Protein AF-A0A959Z1T1-F1 (afdb_monomer)

Structure (mmCIF, N/CA/C/O backbone):
data_AF-A0A959Z1T1-F1
#
_entry.id   AF-A0A959Z1T1-F1
#
loop_
_atom_site.group_PDB
_atom_site.id
_atom_site.type_symbol
_atom_site.label_atom_id
_atom_site.label_alt_id
_atom_site.label_comp_id
_atom_site.label_asym_id
_atom_site.label_entity_id
_atom_site.label_seq_id
_atom_site.pdbx_PDB_ins_code
_atom_site.Cartn_x
_atom_site.Cartn_y
_atom_site.Cartn_z
_atom_site.occupancy
_atom_site.B_iso_or_equiv
_atom_site.auth_seq_id
_atom_site.auth_comp_id
_atom_site.auth_asym_id
_atom_site.auth_atom_id
_atom_site.pdbx_PDB_model_num
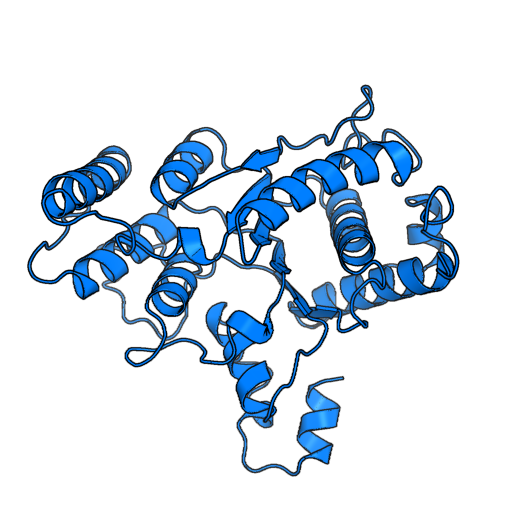ATOM 1 N N . MET A 1 1 ? 2.968 -19.059 -7.732 1.00 87.50 1 MET A N 1
ATOM 2 C CA . MET A 1 1 ? 4.262 -18.840 -7.046 1.00 87.50 1 MET A CA 1
ATOM 3 C C . MET A 1 1 ? 5.304 -18.601 -8.116 1.00 87.50 1 MET A C 1
ATOM 5 O O . MET A 1 1 ? 5.157 -19.191 -9.178 1.00 87.50 1 MET A O 1
ATOM 9 N N . ILE A 1 2 ? 6.282 -17.735 -7.871 1.00 90.81 2 ILE A N 1
ATOM 10 C CA . ILE A 1 2 ? 7.370 -17.468 -8.824 1.00 90.81 2 ILE A CA 1
ATOM 11 C C . ILE A 1 2 ? 8.697 -17.914 -8.217 1.00 90.81 2 ILE A C 1
ATOM 13 O O . ILE A 1 2 ? 8.864 -17.848 -6.994 1.00 90.81 2 ILE A O 1
ATOM 17 N N . ASP A 1 3 ? 9.612 -18.373 -9.062 1.00 93.94 3 ASP A N 1
ATOM 18 C CA . ASP A 1 3 ? 10.990 -18.664 -8.680 1.00 93.94 3 ASP A CA 1
ATOM 19 C C . ASP A 1 3 ? 11.912 -17.459 -8.947 1.00 93.94 3 ASP A C 1
ATOM 21 O O . ASP A 1 3 ? 11.521 -16.443 -9.534 1.00 93.94 3 ASP A O 1
ATOM 25 N N . ILE A 1 4 ? 13.145 -17.562 -8.451 1.00 94.25 4 ILE A N 1
ATOM 26 C CA . ILE A 1 4 ? 14.149 -16.499 -8.554 1.00 94.25 4 ILE A CA 1
ATOM 27 C C . ILE A 1 4 ? 14.620 -16.320 -10.002 1.00 94.25 4 ILE A C 1
ATOM 29 O O . ILE A 1 4 ? 14.923 -15.201 -10.409 1.00 94.25 4 ILE A O 1
ATOM 33 N N . GLU A 1 5 ? 14.658 -17.385 -10.802 1.00 94.12 5 GLU A N 1
ATOM 34 C CA . GLU A 1 5 ? 15.131 -17.319 -12.186 1.00 94.12 5 GLU A CA 1
ATOM 35 C C . GLU A 1 5 ? 14.156 -16.543 -13.078 1.00 94.12 5 GLU A C 1
ATOM 37 O O . GLU A 1 5 ? 14.568 -15.637 -13.805 1.00 94.12 5 GLU A O 1
ATOM 42 N N . ALA A 1 6 ? 12.855 -16.798 -12.941 1.00 93.31 6 ALA A N 1
ATOM 43 C CA . ALA A 1 6 ? 11.804 -16.023 -13.582 1.00 93.31 6 ALA A CA 1
ATOM 44 C C . ALA A 1 6 ? 11.893 -14.543 -13.191 1.00 93.31 6 ALA A C 1
ATOM 46 O O . ALA A 1 6 ? 11.834 -13.671 -14.058 1.00 93.31 6 ALA A O 1
ATOM 47 N N . ALA A 1 7 ? 12.098 -14.239 -11.905 1.00 94.69 7 ALA A N 1
ATOM 48 C CA . ALA A 1 7 ? 12.262 -12.860 -11.455 1.00 94.69 7 ALA A CA 1
ATOM 49 C C . ALA A 1 7 ? 13.524 -12.201 -12.038 1.00 94.69 7 ALA A C 1
ATOM 51 O O . ALA A 1 7 ? 13.463 -11.053 -12.483 1.00 94.69 7 ALA A O 1
ATOM 52 N N . ARG A 1 8 ?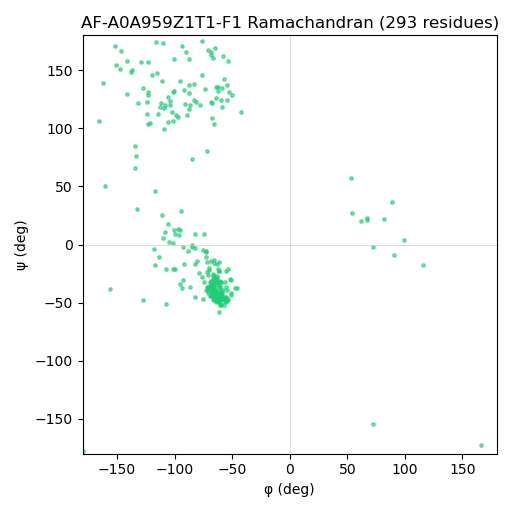 14.642 -12.935 -12.113 1.00 94.44 8 ARG A N 1
ATOM 53 C CA . ARG A 1 8 ? 15.906 -12.472 -12.705 1.00 94.44 8 ARG A CA 1
ATOM 54 C C . ARG A 1 8 ? 15.778 -12.193 -14.199 1.00 94.44 8 ARG A C 1
ATOM 56 O O . ARG A 1 8 ? 16.422 -11.277 -14.696 1.00 94.44 8 ARG A O 1
ATOM 63 N N . ASN A 1 9 ? 14.930 -12.938 -14.905 1.00 94.38 9 ASN A N 1
ATOM 64 C CA . ASN A 1 9 ? 14.651 -12.704 -16.322 1.00 94.38 9 ASN A CA 1
ATOM 65 C C . ASN A 1 9 ? 13.838 -11.424 -16.564 1.00 94.38 9 ASN A C 1
ATOM 67 O O . ASN A 1 9 ? 13.955 -10.829 -17.632 1.00 94.38 9 ASN A O 1
ATOM 71 N N . LEU A 1 10 ? 13.049 -10.973 -15.583 1.00 94.38 10 LEU A N 1
ATOM 72 C CA . LEU A 1 10 ? 12.213 -9.770 -15.686 1.00 94.38 10 LEU A CA 1
ATOM 73 C C . LEU A 1 10 ? 12.906 -8.513 -15.154 1.00 94.38 10 LEU A C 1
ATOM 75 O O . LEU A 1 10 ? 12.744 -7.424 -15.714 1.00 94.38 10 LEU A O 1
ATOM 79 N N . LEU A 1 11 ? 13.674 -8.658 -14.074 1.00 94.69 11 LEU A N 1
ATOM 80 C CA . LEU A 1 11 ? 14.233 -7.546 -13.319 1.00 94.69 11 LEU A CA 1
ATOM 81 C C . LEU A 1 11 ? 15.761 -7.565 -13.296 1.00 94.69 11 LEU A C 1
ATOM 83 O O . LEU A 1 11 ? 16.407 -8.611 -13.246 1.00 94.69 11 LEU A O 1
ATOM 87 N N . ASP A 1 12 ? 16.338 -6.371 -13.297 1.00 91.25 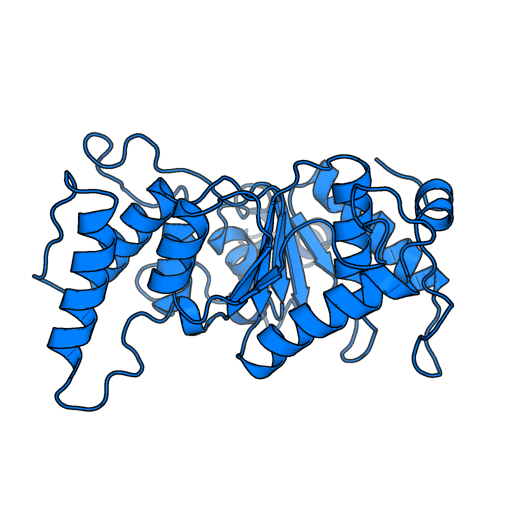12 ASP A N 1
ATOM 88 C CA . ASP A 1 12 ? 17.747 -6.128 -13.033 1.00 91.25 12 ASP A CA 1
ATOM 89 C C . ASP A 1 12 ? 17.882 -5.153 -11.860 1.00 91.25 12 ASP A C 1
ATOM 91 O O . ASP A 1 12 ? 17.654 -3.949 -11.987 1.00 91.25 12 ASP A O 1
ATOM 95 N N . LEU A 1 13 ? 18.230 -5.682 -10.687 1.00 86.00 13 LEU A N 1
ATOM 96 C CA . LEU A 1 13 ? 18.490 -4.880 -9.491 1.00 86.00 13 LEU A CA 1
ATOM 97 C C . LEU A 1 13 ? 19.976 -4.515 -9.335 1.00 86.00 13 LEU A C 1
ATOM 99 O O . LEU A 1 13 ? 20.314 -3.773 -8.420 1.00 86.00 13 LEU A O 1
ATOM 103 N N . GLN A 1 14 ? 20.864 -4.975 -10.225 1.00 73.25 14 GLN A N 1
ATOM 104 C CA . GLN A 1 14 ? 22.312 -4.738 -10.127 1.00 73.25 14 GLN A CA 1
ATOM 105 C C . GLN A 1 14 ? 22.698 -3.310 -10.536 1.00 73.25 14 GLN A C 1
ATOM 107 O O . GLN A 1 14 ? 23.678 -2.761 -10.035 1.00 73.25 14 GLN A O 1
ATOM 112 N N . GLY A 1 15 ? 21.916 -2.684 -11.421 1.00 59.28 15 GLY A N 1
ATOM 113 C CA . GLY A 1 15 ? 22.345 -1.508 -12.178 1.00 59.28 15 GLY A CA 1
ATOM 114 C C . GLY A 1 15 ? 22.742 -0.261 -11.377 1.00 59.28 15 GLY A C 1
ATOM 115 O O . GLY A 1 15 ? 23.600 0.477 -11.857 1.00 59.28 15 GLY A O 1
ATOM 116 N N . ARG A 1 16 ? 22.150 0.022 -10.202 1.00 55.09 16 ARG A N 1
ATOM 117 C CA . ARG A 1 16 ? 22.420 1.255 -9.414 1.00 55.09 16 ARG A CA 1
ATOM 118 C C . ARG A 1 16 ? 22.029 1.164 -7.935 1.00 55.09 16 ARG A C 1
ATOM 120 O O . ARG A 1 16 ? 21.344 2.053 -7.420 1.00 55.09 16 ARG A O 1
ATOM 127 N N . LEU A 1 17 ? 22.451 0.121 -7.230 1.00 54.78 17 LEU A N 1
ATOM 128 C CA . LEU A 1 17 ? 22.338 0.161 -5.773 1.00 54.78 17 LEU A CA 1
ATOM 129 C C . LEU A 1 17 ? 23.435 1.067 -5.183 1.00 54.78 17 LEU A C 1
ATOM 131 O O . LEU A 1 17 ? 24.525 1.150 -5.754 1.00 54.78 17 LEU A O 1
ATOM 135 N N . PRO A 1 18 ? 23.172 1.789 -4.077 1.00 48.94 18 PRO A N 1
ATOM 136 C CA . PRO A 1 18 ? 24.234 2.462 -3.333 1.00 48.94 18 PRO A CA 1
ATOM 137 C C . PRO A 1 18 ? 25.352 1.461 -2.965 1.00 48.94 18 PRO A C 1
ATOM 139 O O . PRO A 1 18 ? 25.130 0.251 -2.942 1.00 48.94 18 PRO A O 1
ATOM 142 N N . ALA A 1 19 ? 26.570 1.926 -2.688 1.00 43.06 19 ALA A N 1
ATOM 143 C CA . ALA A 1 19 ? 27.653 1.023 -2.285 1.00 43.06 19 ALA A CA 1
ATOM 144 C C . ALA A 1 19 ? 27.270 0.233 -1.010 1.00 43.06 19 ALA A C 1
ATOM 146 O O . ALA A 1 19 ? 26.748 0.824 -0.066 1.00 43.06 19 ALA A O 1
ATOM 147 N N . GLY A 1 20 ? 27.528 -1.083 -0.989 1.00 53.94 20 GLY A N 1
ATOM 148 C CA . GLY A 1 20 ? 27.223 -1.976 0.146 1.00 53.94 20 GLY A CA 1
ATOM 149 C C . GLY A 1 20 ? 25.935 -2.802 0.020 1.00 53.94 20 GLY A C 1
ATOM 150 O O . GLY A 1 20 ? 25.583 -3.522 0.947 1.00 53.94 20 GLY A O 1
ATOM 151 N N . PHE A 1 21 ? 25.245 -2.723 -1.118 1.00 63.41 21 PHE A N 1
ATOM 152 C CA . PHE A 1 21 ? 23.977 -3.407 -1.358 1.00 63.41 21 PHE A CA 1
ATOM 153 C C . PHE A 1 21 ? 24.111 -4.615 -2.283 1.00 63.41 21 PHE A C 1
ATOM 155 O O . PHE A 1 21 ? 24.600 -4.488 -3.405 1.00 63.41 21 PHE A O 1
ATOM 162 N N . ASN A 1 22 ? 23.615 -5.771 -1.838 1.00 76.56 22 ASN A N 1
ATOM 163 C CA . ASN A 1 22 ? 23.543 -6.972 -2.661 1.00 76.56 22 ASN A CA 1
ATOM 164 C C . ASN A 1 22 ? 22.213 -7.018 -3.432 1.00 76.56 22 ASN A C 1
ATOM 166 O O . ASN A 1 22 ? 21.136 -7.183 -2.857 1.00 76.56 22 ASN A O 1
ATOM 170 N N . ALA A 1 23 ? 22.295 -6.869 -4.753 1.00 82.12 23 ALA A N 1
ATOM 171 C CA . ALA A 1 23 ? 21.145 -6.935 -5.652 1.00 82.12 23 ALA A CA 1
ATOM 172 C C . ALA A 1 23 ? 20.427 -8.289 -5.621 1.00 82.12 23 ALA A C 1
ATOM 174 O O . ALA A 1 23 ? 19.209 -8.343 -5.802 1.00 82.12 23 ALA A O 1
ATOM 175 N N . GLU A 1 24 ? 21.169 -9.369 -5.378 1.00 85.88 24 GLU A N 1
ATOM 176 C CA . GLU A 1 24 ? 20.614 -10.719 -5.332 1.00 85.88 24 GLU A CA 1
ATOM 177 C C . GLU A 1 24 ? 19.766 -10.930 -4.072 1.00 85.88 24 GLU A C 1
ATOM 179 O O . GLU A 1 24 ? 18.695 -11.536 -4.141 1.00 85.88 24 GLU A O 1
ATOM 184 N N . ASP A 1 25 ? 20.179 -10.352 -2.941 1.00 87.44 25 ASP A N 1
ATOM 185 C CA . ASP A 1 25 ? 19.415 -10.416 -1.690 1.00 87.44 25 ASP A CA 1
ATOM 186 C C . ASP A 1 25 ? 18.095 -9.647 -1.822 1.00 87.44 25 ASP A C 1
ATOM 188 O O . ASP A 1 25 ? 17.043 -10.138 -1.415 1.00 87.44 25 ASP A O 1
ATOM 192 N N . GLN A 1 26 ? 18.110 -8.481 -2.478 1.00 88.75 26 GLN A N 1
ATOM 193 C CA . GLN A 1 26 ? 16.885 -7.724 -2.751 1.00 88.75 26 GLN A CA 1
ATOM 194 C C . GLN A 1 26 ? 15.938 -8.456 -3.706 1.00 88.75 26 GLN A C 1
ATOM 196 O O . GLN A 1 26 ? 14.722 -8.427 -3.505 1.00 88.75 26 GLN A O 1
ATOM 201 N N . LEU A 1 27 ? 16.472 -9.127 -4.733 1.00 92.00 27 LEU A N 1
ATOM 202 C CA . LEU A 1 27 ? 15.664 -9.928 -5.653 1.00 92.00 27 LEU A CA 1
ATOM 203 C C . LEU A 1 27 ? 15.040 -11.121 -4.921 1.00 92.00 27 LEU A C 1
ATOM 205 O O . LEU A 1 27 ? 13.846 -11.382 -5.067 1.00 92.00 27 LEU A O 1
ATOM 209 N N . THR A 1 28 ? 15.828 -11.795 -4.085 1.00 93.19 28 THR A N 1
ATOM 210 C CA . THR A 1 28 ? 15.373 -12.906 -3.243 1.00 93.19 28 THR A CA 1
ATOM 211 C C . THR A 1 28 ? 14.285 -12.447 -2.273 1.00 93.19 28 THR A C 1
ATOM 213 O O . THR A 1 28 ? 13.229 -13.077 -2.194 1.00 93.19 28 THR A O 1
ATOM 216 N N . GLY A 1 29 ? 14.483 -11.306 -1.606 1.00 93.69 29 GLY A N 1
ATOM 217 C CA . GLY A 1 29 ? 13.489 -10.687 -0.729 1.00 93.69 29 GLY A CA 1
ATOM 218 C C . GLY A 1 29 ? 12.198 -10.322 -1.464 1.00 93.69 29 GLY A C 1
ATOM 219 O O . GLY A 1 29 ? 11.105 -10.593 -0.967 1.00 93.69 29 GLY A O 1
ATOM 220 N N . ALA A 1 30 ? 12.293 -9.793 -2.687 1.00 95.38 30 ALA A N 1
ATOM 221 C CA . ALA A 1 30 ? 11.124 -9.483 -3.509 1.00 95.38 30 ALA A CA 1
ATOM 222 C C . ALA A 1 30 ? 10.349 -10.747 -3.917 1.00 95.38 30 ALA A C 1
ATOM 224 O O . ALA A 1 30 ? 9.120 -10.772 -3.847 1.00 95.38 30 ALA A O 1
ATOM 225 N N . VAL A 1 31 ? 11.045 -11.821 -4.297 1.00 96.50 31 VAL A N 1
ATOM 226 C CA . VAL A 1 31 ? 10.420 -13.112 -4.627 1.00 96.50 31 VAL A CA 1
ATOM 227 C C . VAL A 1 31 ? 9.750 -13.726 -3.400 1.00 96.50 31 VAL A C 1
ATOM 229 O O . VAL A 1 31 ? 8.610 -14.187 -3.494 1.00 96.50 31 VAL A O 1
ATOM 232 N N . ALA A 1 32 ? 10.411 -13.690 -2.240 1.00 96.12 32 ALA A N 1
ATOM 233 C CA . ALA A 1 32 ? 9.847 -14.159 -0.979 1.00 96.12 32 ALA A CA 1
ATOM 234 C C . ALA A 1 32 ? 8.576 -13.376 -0.609 1.00 96.12 32 ALA A C 1
ATOM 236 O O . ALA A 1 32 ? 7.530 -13.987 -0.387 1.00 96.12 32 ALA A O 1
ATOM 237 N N . ALA A 1 33 ? 8.622 -12.040 -0.652 1.00 97.06 33 ALA A N 1
ATOM 238 C CA . ALA A 1 33 ? 7.474 -11.183 -0.363 1.00 97.06 33 ALA A CA 1
ATOM 239 C C . ALA A 1 33 ? 6.319 -11.392 -1.358 1.00 97.06 33 ALA A C 1
ATOM 241 O O . ALA A 1 33 ? 5.168 -11.526 -0.943 1.00 97.06 33 ALA A O 1
ATOM 242 N N . HIS A 1 34 ? 6.604 -11.502 -2.662 1.00 97.62 34 HIS A N 1
ATOM 243 C CA . HIS A 1 34 ? 5.603 -11.862 -3.673 1.00 97.62 34 HIS A CA 1
ATOM 244 C C . HIS A 1 34 ? 4.906 -13.181 -3.311 1.00 97.62 34 HIS A C 1
ATOM 246 O O . HIS A 1 34 ? 3.682 -13.302 -3.352 1.00 97.62 34 HIS A O 1
ATOM 252 N N . ASN A 1 35 ? 5.691 -14.189 -2.953 1.00 96.69 35 ASN A N 1
ATOM 253 C CA . ASN A 1 35 ? 5.208 -15.523 -2.636 1.00 96.69 35 ASN A CA 1
ATOM 254 C C . ASN A 1 35 ? 4.398 -15.564 -1.326 1.00 96.69 35 ASN A C 1
ATOM 256 O O . ASN A 1 35 ? 3.360 -16.228 -1.280 1.00 96.69 35 ASN A O 1
ATOM 260 N N . MET A 1 36 ? 4.796 -14.800 -0.305 1.00 96.25 36 MET A N 1
ATOM 261 C CA . MET A 1 36 ? 4.011 -14.592 0.919 1.00 96.25 36 MET A CA 1
ATOM 262 C C . MET A 1 36 ? 2.670 -13.913 0.619 1.00 96.25 36 MET A C 1
ATOM 264 O O . MET A 1 36 ? 1.629 -14.403 1.052 1.00 96.25 36 MET A O 1
ATOM 268 N N . LEU A 1 37 ? 2.666 -12.866 -0.213 1.00 97.50 37 LEU A N 1
ATOM 269 C CA . LEU A 1 37 ? 1.441 -12.190 -0.652 1.00 97.50 37 LEU A CA 1
ATOM 270 C C . LEU A 1 37 ? 0.469 -13.154 -1.348 1.00 97.50 37 LEU A C 1
ATOM 272 O O . LEU A 1 37 ? -0.737 -13.068 -1.124 1.00 97.50 37 LEU A O 1
ATOM 276 N N . GLN A 1 38 ? 0.959 -14.087 -2.171 1.00 95.69 38 GLN A N 1
ATOM 277 C CA . GLN A 1 38 ? 0.096 -15.084 -2.820 1.00 95.69 38 GLN A CA 1
ATOM 278 C C . GLN A 1 38 ? -0.489 -16.107 -1.838 1.00 95.69 38 GLN A C 1
ATOM 280 O O . GLN A 1 38 ? -1.622 -16.536 -2.035 1.00 95.69 38 GLN A O 1
ATOM 285 N N . ARG A 1 39 ? 0.258 -16.498 -0.798 1.00 94.88 39 ARG A N 1
ATOM 286 C CA . ARG A 1 39 ? -0.184 -17.503 0.185 1.00 94.88 39 ARG A CA 1
ATOM 287 C C . ARG A 1 39 ? -1.092 -16.925 1.267 1.00 94.88 39 ARG A C 1
ATOM 289 O O . ARG A 1 39 ? -2.105 -17.529 1.597 1.00 94.88 39 ARG A O 1
ATOM 296 N N . HIS A 1 40 ? -0.721 -15.772 1.813 1.00 95.44 40 HIS A N 1
ATOM 297 C CA . HIS A 1 40 ? -1.314 -15.226 3.036 1.00 95.44 40 HIS A CA 1
ATOM 298 C C . HIS A 1 40 ? -2.106 -13.937 2.792 1.00 95.44 40 HIS A C 1
ATOM 300 O O . HIS A 1 40 ? 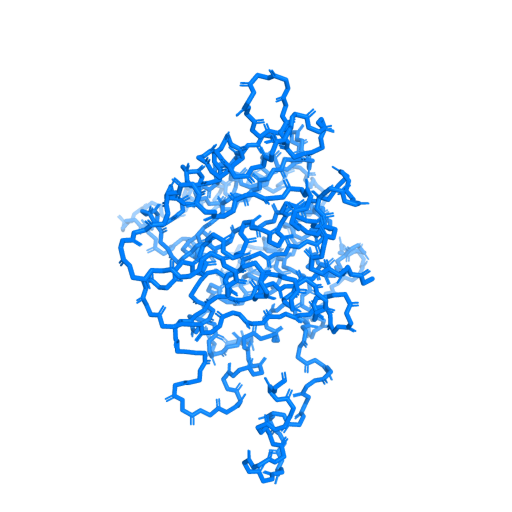-2.801 -13.455 3.681 1.00 95.44 40 HIS A O 1
ATOM 306 N N . GLY A 1 41 ? -1.998 -13.336 1.602 1.00 96.62 41 GLY A N 1
ATOM 307 C CA . GLY A 1 41 ? -2.606 -12.037 1.300 1.00 96.62 41 GLY A CA 1
ATOM 308 C C . GLY A 1 41 ? -1.919 -10.850 1.983 1.00 96.62 41 GLY A C 1
ATOM 309 O O . GLY A 1 41 ? -2.299 -9.705 1.743 1.00 96.62 41 GLY A O 1
ATOM 310 N N . VAL A 1 42 ? -0.896 -11.096 2.798 1.00 97.25 42 VAL A N 1
ATOM 311 C CA . VAL A 1 42 ? -0.084 -10.079 3.465 1.00 97.25 42 VAL A CA 1
ATOM 312 C C . VAL A 1 42 ? 1.389 -10.464 3.405 1.00 97.25 42 VAL A C 1
ATOM 314 O O . VAL A 1 42 ? 1.725 -11.647 3.387 1.00 97.25 42 VAL A O 1
ATOM 317 N N . ALA A 1 43 ? 2.262 -9.465 3.355 1.00 97.06 43 ALA A N 1
ATOM 318 C CA . ALA A 1 43 ? 3.696 -9.639 3.547 1.00 97.06 43 ALA A CA 1
ATOM 319 C C . ALA A 1 43 ? 4.283 -8.397 4.212 1.00 97.06 43 ALA A C 1
ATOM 321 O O . ALA A 1 43 ? 3.781 -7.285 4.021 1.00 97.06 43 ALA A O 1
ATOM 322 N N . TYR A 1 44 ? 5.362 -8.590 4.962 1.00 95.06 44 TYR A N 1
ATOM 323 C CA . TYR A 1 44 ? 6.066 -7.522 5.655 1.00 95.06 44 TYR A CA 1
ATOM 324 C C . TYR A 1 44 ? 7.534 -7.525 5.222 1.00 95.06 44 TYR A C 1
ATOM 326 O O . TYR A 1 44 ? 8.220 -8.531 5.368 1.00 95.06 44 TYR A O 1
ATOM 334 N N . VAL A 1 45 ? 8.025 -6.408 4.685 1.00 94.06 45 VAL A N 1
ATOM 335 C CA . VAL A 1 45 ? 9.454 -6.210 4.396 1.00 94.06 45 VAL A CA 1
ATOM 336 C C . VAL A 1 45 ? 10.032 -5.348 5.509 1.00 94.06 45 VAL A C 1
ATOM 338 O O . VAL A 1 45 ? 9.748 -4.147 5.601 1.00 94.06 45 VAL A O 1
ATOM 341 N N . ALA A 1 46 ? 10.805 -5.998 6.376 1.00 88.69 46 ALA A N 1
ATOM 342 C CA . ALA A 1 46 ? 11.244 -5.460 7.659 1.00 88.69 46 ALA A CA 1
ATOM 343 C C . ALA A 1 46 ? 12.749 -5.142 7.736 1.00 88.69 46 ALA A C 1
ATOM 345 O O . ALA A 1 46 ? 13.327 -5.137 8.818 1.00 88.69 46 ALA A O 1
ATOM 346 N N . ASP A 1 47 ? 13.390 -4.882 6.596 1.00 82.81 47 ASP A N 1
ATOM 347 C CA . ASP A 1 47 ? 14.831 -4.610 6.542 1.00 82.81 47 ASP A CA 1
ATOM 348 C C . ASP A 1 47 ? 15.195 -3.293 7.247 1.00 82.81 47 ASP A C 1
ATOM 350 O O . ASP A 1 47 ? 14.363 -2.392 7.392 1.00 82.81 47 ASP A O 1
ATOM 354 N N . GLU A 1 48 ? 16.460 -3.114 7.624 1.00 79.00 48 GLU A N 1
ATOM 355 C CA . GLU A 1 48 ? 16.950 -1.881 8.248 1.00 79.00 48 GLU A CA 1
ATOM 356 C C . GLU A 1 48 ? 16.721 -0.621 7.381 1.00 79.00 48 GLU A C 1
ATOM 358 O O . GLU A 1 48 ? 16.420 -0.648 6.174 1.00 79.00 48 GLU A O 1
ATOM 363 N N . VAL A 1 49 ? 16.804 0.552 8.017 1.00 75.25 49 VAL A N 1
ATOM 364 C CA . VAL A 1 49 ? 16.662 1.841 7.326 1.00 75.25 49 VAL A CA 1
ATOM 365 C C . VAL A 1 49 ? 17.779 1.995 6.300 1.00 75.25 49 VAL A C 1
ATOM 367 O O . VAL A 1 49 ? 18.950 1.801 6.591 1.00 75.25 49 VAL A O 1
ATOM 370 N N . GLY A 1 50 ? 17.401 2.383 5.085 1.00 68.81 50 GLY A N 1
ATOM 371 C CA . GLY A 1 50 ? 18.345 2.539 3.986 1.00 68.81 50 GLY A CA 1
ATOM 372 C C . GLY A 1 50 ? 18.537 1.277 3.153 1.00 68.81 50 GLY A C 1
ATOM 373 O O . GLY A 1 50 ? 19.068 1.419 2.058 1.00 68.81 50 GLY A O 1
ATOM 374 N N . LEU A 1 51 ? 18.018 0.102 3.560 1.00 71.94 51 LEU A N 1
ATOM 375 C CA . LEU A 1 51 ? 18.337 -1.155 2.869 1.00 71.94 51 LEU A CA 1
ATOM 376 C C . LEU A 1 51 ? 17.674 -1.396 1.492 1.00 71.94 51 LEU A C 1
ATOM 378 O O . LEU A 1 51 ? 17.763 -2.472 0.907 1.00 71.94 51 LEU A O 1
ATOM 382 N N . GLY A 1 52 ? 17.009 -0.381 0.940 1.00 82.19 52 GLY A N 1
ATOM 383 C CA . GLY A 1 52 ? 16.350 -0.490 -0.361 1.00 82.19 52 GLY A CA 1
ATOM 384 C C . GLY A 1 52 ? 14.962 -1.136 -0.328 1.00 82.19 52 GLY A C 1
ATOM 385 O O . GLY A 1 52 ? 14.477 -1.544 -1.379 1.00 82.19 52 GLY A O 1
ATOM 386 N N . LYS A 1 53 ? 14.267 -1.142 0.823 1.00 90.19 53 LYS A N 1
ATOM 387 C CA . LYS A 1 53 ? 12.866 -1.612 0.955 1.00 90.19 53 LYS A CA 1
ATOM 388 C C . LYS A 1 53 ? 11.933 -1.088 -0.142 1.00 90.19 53 LYS A C 1
ATOM 390 O O . LYS A 1 53 ? 11.079 -1.815 -0.634 1.00 90.19 53 LYS A O 1
ATOM 395 N N . THR A 1 54 ? 12.118 0.166 -0.562 1.00 92.50 54 THR A N 1
ATOM 396 C CA . THR A 1 54 ? 11.366 0.756 -1.679 1.00 92.50 54 THR A CA 1
ATOM 397 C C . THR A 1 54 ? 11.587 -0.013 -2.986 1.00 92.50 54 THR A C 1
ATOM 399 O O . THR A 1 54 ? 10.621 -0.294 -3.681 1.00 92.50 54 THR A O 1
ATOM 402 N N . TYR A 1 55 ? 12.827 -0.387 -3.320 1.00 92.62 55 TYR A N 1
ATOM 403 C CA . TYR A 1 55 ? 13.138 -1.148 -4.537 1.00 92.62 55 TYR A CA 1
ATOM 404 C C . TYR A 1 55 ? 12.643 -2.588 -4.439 1.00 92.62 55 TYR A C 1
ATOM 406 O O . TYR A 1 55 ? 12.091 -3.088 -5.413 1.00 92.62 55 TYR A O 1
ATOM 414 N N . VAL A 1 56 ? 12.747 -3.216 -3.264 1.00 94.94 56 VAL A N 1
ATOM 415 C CA . VAL A 1 56 ? 12.143 -4.535 -3.011 1.00 94.94 56 VAL A CA 1
ATOM 416 C C . VAL A 1 56 ? 10.631 -4.482 -3.247 1.00 94.94 56 VAL A C 1
ATOM 418 O O . VAL A 1 56 ? 10.089 -5.306 -3.977 1.00 94.94 56 VAL A O 1
ATOM 421 N N . ALA A 1 57 ? 9.939 -3.471 -2.718 1.00 97.06 57 ALA A N 1
ATOM 422 C CA . ALA A 1 57 ? 8.501 -3.313 -2.919 1.00 97.06 57 ALA A CA 1
ATOM 423 C C . ALA A 1 57 ? 8.128 -3.045 -4.386 1.00 97.06 57 ALA A C 1
ATOM 425 O O . ALA A 1 57 ? 7.167 -3.618 -4.894 1.00 97.06 57 ALA A O 1
ATOM 426 N N . LEU A 1 58 ? 8.890 -2.198 -5.085 1.00 97.44 58 LEU A N 1
ATOM 427 C CA . LEU A 1 58 ? 8.677 -1.935 -6.511 1.00 97.44 58 LEU A CA 1
ATOM 428 C C . LEU A 1 58 ? 8.954 -3.179 -7.365 1.00 97.44 58 LEU A C 1
ATOM 430 O O . LEU A 1 58 ? 8.226 -3.421 -8.326 1.00 97.44 58 LEU A O 1
ATOM 434 N N . ALA A 1 59 ? 9.930 -4.006 -6.983 1.00 97.00 59 ALA A N 1
ATOM 435 C CA . ALA A 1 59 ? 10.167 -5.307 -7.594 1.00 97.00 59 ALA A CA 1
ATOM 436 C C . ALA A 1 59 ? 8.976 -6.249 -7.381 1.00 97.00 59 ALA A C 1
ATOM 438 O O . ALA A 1 59 ? 8.503 -6.838 -8.349 1.00 97.00 59 ALA A O 1
ATOM 439 N N . VAL A 1 60 ? 8.416 -6.323 -6.168 1.00 98.19 60 VAL A N 1
ATOM 440 C CA . VAL A 1 60 ? 7.180 -7.082 -5.901 1.00 98.19 60 VAL A CA 1
ATOM 441 C C . VAL A 1 60 ? 6.039 -6.605 -6.803 1.00 98.19 60 VAL A C 1
ATOM 443 O O . VAL A 1 60 ? 5.408 -7.428 -7.466 1.00 98.19 60 VAL A O 1
ATOM 446 N N . VAL A 1 61 ? 5.797 -5.290 -6.880 1.00 98.25 61 VAL A N 1
ATOM 447 C CA . VAL A 1 61 ? 4.752 -4.715 -7.744 1.00 98.25 61 VAL A CA 1
ATOM 448 C C . VAL A 1 61 ? 4.984 -5.084 -9.209 1.00 98.25 61 VAL A C 1
ATOM 450 O O . VAL A 1 61 ? 4.047 -5.513 -9.880 1.00 98.25 61 VAL A O 1
ATOM 453 N N . ALA A 1 62 ? 6.212 -4.938 -9.711 1.00 97.69 62 ALA A N 1
ATOM 454 C CA . ALA A 1 62 ? 6.549 -5.250 -11.095 1.00 97.69 62 ALA A CA 1
ATOM 455 C C . ALA A 1 62 ? 6.348 -6.739 -11.409 1.00 97.69 62 ALA A C 1
ATOM 457 O O . ALA A 1 62 ? 5.734 -7.064 -12.422 1.00 97.69 62 ALA A O 1
ATOM 458 N N . LEU A 1 63 ? 6.782 -7.638 -10.520 1.00 97.31 63 LEU A N 1
ATOM 459 C CA . LEU A 1 63 ? 6.580 -9.081 -10.671 1.00 97.31 63 LEU A CA 1
ATOM 460 C C . LEU A 1 63 ? 5.088 -9.425 -10.682 1.00 97.31 63 LEU A C 1
ATOM 462 O O . LEU A 1 63 ? 4.623 -10.105 -11.594 1.00 97.31 63 LEU A O 1
ATOM 466 N N . MET A 1 64 ? 4.310 -8.907 -9.726 1.00 97.31 64 MET A N 1
ATOM 467 C CA . MET A 1 64 ? 2.867 -9.160 -9.686 1.00 97.31 64 MET A CA 1
ATOM 468 C C . MET A 1 64 ? 2.155 -8.614 -10.929 1.00 97.31 64 MET A C 1
ATOM 470 O O . MET A 1 64 ? 1.334 -9.314 -11.521 1.00 97.31 64 MET A O 1
ATOM 474 N N . ARG A 1 65 ? 2.488 -7.393 -11.364 1.00 97.00 65 ARG A N 1
ATOM 475 C CA . ARG A 1 65 ? 1.882 -6.765 -12.545 1.00 97.00 65 ARG A CA 1
ATOM 476 C C . ARG A 1 65 ? 2.279 -7.451 -13.849 1.00 97.00 65 ARG A C 1
ATOM 478 O O . ARG A 1 65 ? 1.468 -7.513 -14.767 1.00 97.00 65 ARG A O 1
ATOM 485 N N . HIS A 1 66 ? 3.482 -8.012 -13.937 1.00 96.00 66 HIS A N 1
ATOM 486 C CA . HIS A 1 66 ? 3.885 -8.781 -15.110 1.00 96.00 66 HIS A CA 1
ATOM 487 C C . HIS A 1 66 ? 2.969 -9.996 -15.343 1.00 96.00 66 HIS A C 1
ATOM 489 O O . HIS A 1 66 ? 2.650 -10.312 -16.491 1.00 96.00 66 HIS A O 1
ATOM 495 N N . PHE A 1 67 ? 2.510 -10.653 -14.272 1.00 94.69 67 PHE A N 1
ATOM 496 C CA . PHE A 1 67 ? 1.576 -11.785 -14.349 1.00 94.69 67 PHE A CA 1
ATOM 497 C C . PHE A 1 67 ? 0.097 -11.378 -14.258 1.00 94.69 67 PHE A C 1
ATOM 499 O O . PHE A 1 67 ? -0.771 -12.149 -14.658 1.00 94.69 67 PHE A O 1
ATOM 506 N N . ASN A 1 68 ? -0.199 -10.165 -13.786 1.00 95.75 68 ASN A N 1
ATOM 507 C CA . ASN A 1 68 ? -1.529 -9.560 -13.790 1.00 95.75 68 ASN A CA 1
ATOM 508 C C . ASN A 1 68 ? -1.459 -8.098 -14.288 1.00 95.75 68 ASN A C 1
ATOM 510 O O . ASN A 1 68 ? -1.404 -7.171 -13.477 1.00 95.75 68 ASN A O 1
ATOM 514 N N . PRO A 1 69 ? -1.487 -7.845 -15.611 1.00 95.00 69 PRO A N 1
ATOM 515 C CA . PRO A 1 69 ? -1.396 -6.483 -16.161 1.00 95.00 69 PRO A CA 1
ATOM 516 C C . PRO A 1 69 ? -2.567 -5.570 -15.746 1.00 95.00 69 PRO A C 1
ATOM 518 O O . PRO A 1 69 ? -2.461 -4.340 -15.764 1.00 95.00 69 PRO A O 1
ATOM 521 N N . GLY A 1 70 ? -3.691 -6.181 -15.353 1.00 94.56 70 GLY A N 1
ATOM 522 C CA . GLY A 1 70 ? -4.883 -5.526 -14.814 1.00 94.56 70 GLY A CA 1
ATOM 523 C C . GLY A 1 70 ? -4.727 -4.989 -13.388 1.00 94.56 70 GLY A C 1
ATOM 524 O O . GLY A 1 70 ? -5.597 -4.258 -12.930 1.00 94.56 70 GLY A O 1
ATOM 525 N N . MET A 1 71 ? -3.639 -5.349 -12.697 1.00 95.69 71 MET A N 1
ATOM 526 C CA . MET A 1 71 ? -3.473 -5.126 -11.263 1.00 95.69 71 MET A CA 1
ATOM 527 C C . MET A 1 71 ? -3.534 -3.645 -10.878 1.00 95.69 71 MET A C 1
ATOM 529 O O . MET A 1 71 ? -2.700 -2.857 -11.337 1.00 95.69 71 MET A O 1
ATOM 533 N N . ARG A 1 72 ? -4.437 -3.293 -9.960 1.00 96.69 72 ARG A N 1
ATOM 534 C CA . ARG A 1 72 ? -4.547 -1.952 -9.369 1.00 96.69 72 ARG A CA 1
ATOM 535 C C . ARG A 1 72 ? -3.726 -1.859 -8.095 1.00 96.69 72 ARG A C 1
ATOM 537 O O . ARG A 1 72 ? -3.825 -2.729 -7.225 1.00 96.69 72 ARG A O 1
ATOM 544 N N . VAL A 1 73 ? -2.940 -0.791 -7.973 1.00 98.44 73 VAL A N 1
ATOM 545 C CA . VAL A 1 73 ? -2.055 -0.592 -6.822 1.00 98.44 73 VAL A CA 1
ATOM 546 C C . VAL A 1 73 ? -2.350 0.725 -6.129 1.00 98.44 73 VAL A C 1
ATOM 548 O O . VAL A 1 73 ? -2.423 1.787 -6.750 1.00 98.44 73 VAL A O 1
ATOM 551 N N . LEU A 1 74 ? -2.478 0.640 -4.810 1.00 98.69 74 LEU A N 1
ATOM 552 C CA . LEU A 1 74 ? -2.594 1.786 -3.926 1.00 98.69 74 LEU A CA 1
ATOM 553 C C . LEU A 1 74 ? -1.338 1.892 -3.060 1.00 98.69 74 LEU A C 1
ATOM 555 O O . LEU A 1 74 ? -1.034 0.992 -2.286 1.00 98.69 74 LEU A O 1
ATOM 559 N N . TYR A 1 75 ? -0.638 3.017 -3.142 1.00 98.69 75 TYR A N 1
ATOM 560 C CA . TYR A 1 75 ? 0.504 3.331 -2.289 1.00 98.69 75 TYR A CA 1
ATOM 561 C C . TYR A 1 75 ? 0.080 4.294 -1.184 1.00 98.69 75 TYR A C 1
ATOM 563 O O . TYR A 1 75 ? -0.523 5.335 -1.454 1.00 98.69 75 TYR A O 1
ATOM 571 N N . ILE A 1 76 ? 0.439 3.989 0.060 1.00 98.38 76 ILE A N 1
ATOM 572 C CA . ILE A 1 76 ? 0.207 4.855 1.216 1.00 98.38 76 ILE A CA 1
ATOM 573 C C . ILE A 1 76 ? 1.557 5.161 1.860 1.00 98.38 76 ILE A C 1
ATOM 575 O O . ILE A 1 76 ? 2.145 4.328 2.542 1.00 98.38 76 ILE A O 1
ATOM 579 N N . ALA A 1 77 ? 2.042 6.382 1.642 1.00 96.81 77 ALA A N 1
ATOM 580 C CA . ALA A 1 77 ? 3.248 6.899 2.280 1.00 96.81 77 ALA A CA 1
ATOM 581 C C . ALA A 1 77 ? 2.925 7.546 3.642 1.00 96.81 77 ALA A C 1
ATOM 583 O O . ALA A 1 77 ? 1.803 8.000 3.865 1.00 96.81 77 ALA A O 1
ATOM 584 N N . PRO A 1 78 ? 3.881 7.723 4.562 1.00 93.31 78 PRO A N 1
ATOM 585 C CA . PRO A 1 78 ? 3.586 8.393 5.830 1.00 93.31 78 PRO A CA 1
ATOM 586 C C . PRO A 1 78 ? 3.433 9.919 5.679 1.00 93.31 78 PRO A C 1
ATOM 588 O O . PRO A 1 78 ? 2.651 10.540 6.403 1.00 93.31 78 PRO A O 1
ATOM 591 N N . LYS A 1 79 ? 4.166 10.550 4.745 1.00 94.06 79 LYS A N 1
ATOM 592 C CA . LYS A 1 79 ? 4.244 12.016 4.566 1.00 94.06 79 LYS A CA 1
ATOM 593 C C . LYS A 1 79 ? 4.410 12.415 3.093 1.00 94.06 79 LYS A C 1
ATOM 595 O O . LYS A 1 79 ? 4.742 11.591 2.246 1.00 94.06 79 LYS A O 1
ATOM 600 N N . GLU A 1 80 ? 4.210 13.701 2.791 1.00 93.81 80 GLU A N 1
ATOM 601 C CA . GLU A 1 80 ? 4.217 14.234 1.417 1.00 93.81 80 GLU A CA 1
ATOM 602 C C . GLU A 1 80 ? 5.540 14.045 0.667 1.00 93.81 80 GLU A C 1
ATOM 604 O O . GLU A 1 80 ? 5.552 13.689 -0.511 1.00 93.81 80 GLU A O 1
ATOM 609 N N . ASN A 1 81 ? 6.665 14.305 1.330 1.00 94.44 81 ASN A N 1
ATOM 610 C CA . ASN A 1 81 ? 7.982 14.150 0.720 1.00 94.44 81 ASN A CA 1
ATOM 611 C C . ASN A 1 81 ? 8.211 12.699 0.267 1.00 94.44 81 ASN A C 1
ATOM 613 O O . ASN A 1 81 ? 8.700 12.472 -0.839 1.00 94.44 81 ASN A O 1
ATOM 617 N N . LEU A 1 82 ? 7.794 11.727 1.083 1.00 94.25 82 LEU A N 1
ATOM 618 C CA . LEU A 1 82 ? 7.884 10.306 0.758 1.00 94.25 82 LEU A CA 1
ATOM 619 C C . LEU A 1 82 ? 6.889 9.912 -0.334 1.00 94.25 82 LEU A C 1
ATOM 621 O O . LEU A 1 82 ? 7.280 9.230 -1.271 1.00 94.25 82 LEU A O 1
ATOM 625 N N . GLN A 1 83 ? 5.662 10.431 -0.308 1.00 96.00 83 GLN A N 1
ATOM 626 C CA . GLN A 1 83 ? 4.689 10.253 -1.393 1.00 96.00 83 GLN A CA 1
ATOM 627 C C . GLN A 1 83 ? 5.267 10.676 -2.760 1.00 96.00 83 GLN A C 1
ATOM 629 O O . GLN A 1 83 ? 5.188 9.930 -3.733 1.00 96.00 83 GLN A O 1
ATOM 634 N N . ARG A 1 84 ? 5.909 11.853 -2.841 1.00 97.19 84 ARG A N 1
ATOM 635 C CA . ARG A 1 84 ? 6.575 12.322 -4.075 1.00 97.19 84 ARG A CA 1
ATOM 636 C C . ARG A 1 84 ? 7.784 11.457 -4.439 1.00 97.19 84 ARG A C 1
ATOM 638 O O . ARG A 1 84 ? 7.997 11.183 -5.621 1.00 97.19 84 ARG A O 1
ATOM 645 N N . LYS A 1 85 ? 8.552 11.013 -3.438 1.00 95.88 85 LYS A N 1
ATOM 646 C CA . LYS A 1 85 ? 9.694 10.109 -3.623 1.00 95.88 85 LYS A CA 1
ATOM 647 C C . LYS A 1 85 ? 9.255 8.777 -4.232 1.00 95.88 85 LYS A C 1
ATOM 649 O O . LYS A 1 85 ? 9.867 8.357 -5.202 1.00 95.88 85 LYS A O 1
ATOM 654 N N . TRP A 1 86 ? 8.174 8.169 -3.745 1.00 97.44 86 TRP A N 1
ATOM 655 C CA . TRP A 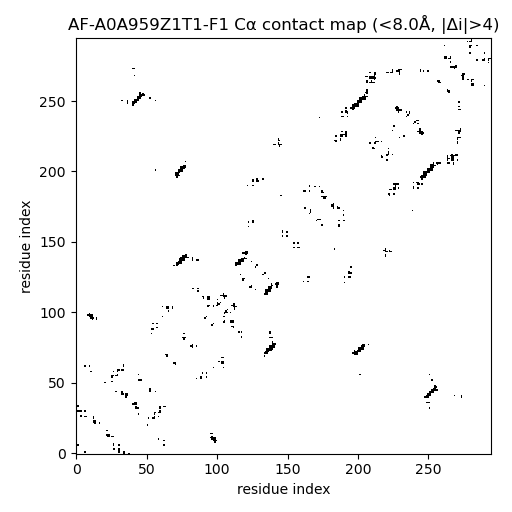1 86 ? 7.617 6.921 -4.282 1.00 97.44 86 TRP A CA 1
ATOM 656 C C . TRP A 1 86 ? 7.298 7.011 -5.775 1.00 97.44 86 TRP A C 1
ATOM 658 O O . TRP A 1 86 ? 7.697 6.139 -6.543 1.00 97.44 86 TRP A O 1
ATOM 668 N N . ILE A 1 87 ? 6.659 8.096 -6.214 1.00 97.81 87 ILE A N 1
ATOM 669 C CA . ILE A 1 87 ? 6.352 8.319 -7.635 1.00 97.81 87 ILE A CA 1
ATOM 670 C C . ILE A 1 87 ? 7.644 8.460 -8.456 1.00 97.81 87 ILE A C 1
ATOM 672 O O . ILE A 1 87 ? 7.770 7.884 -9.538 1.00 97.81 87 ILE A O 1
ATOM 676 N N . ALA A 1 88 ? 8.619 9.226 -7.955 1.00 97.25 88 ALA A N 1
ATOM 677 C CA . ALA A 1 88 ? 9.899 9.410 -8.633 1.00 97.25 88 ALA A CA 1
ATOM 678 C C . ALA A 1 88 ? 10.688 8.095 -8.740 1.00 97.25 88 ALA A C 1
ATOM 680 O O . ALA A 1 88 ? 11.193 7.777 -9.816 1.00 97.25 88 ALA A O 1
ATOM 681 N N . GLU A 1 89 ? 10.757 7.320 -7.657 1.00 96.06 89 GLU A N 1
ATOM 682 C CA . GLU A 1 89 ? 11.421 6.017 -7.637 1.00 96.06 89 GLU A CA 1
ATOM 683 C C . GLU A 1 89 ? 10.685 4.990 -8.495 1.00 96.06 89 GLU A C 1
ATOM 685 O O . GLU A 1 89 ? 11.349 4.249 -9.202 1.00 96.06 89 GLU A O 1
ATOM 690 N N . THR A 1 90 ? 9.350 5.010 -8.565 1.00 97.44 90 THR A N 1
ATOM 691 C CA . THR A 1 90 ? 8.596 4.141 -9.490 1.00 97.44 90 THR A CA 1
ATOM 692 C C . THR A 1 90 ? 9.018 4.392 -10.938 1.00 97.44 90 THR A C 1
ATOM 694 O O . THR A 1 90 ? 9.331 3.457 -11.670 1.00 97.44 90 THR A O 1
ATOM 697 N N . ARG A 1 91 ? 9.105 5.662 -11.362 1.00 97.31 91 ARG A N 1
ATOM 698 C CA . ARG A 1 91 ? 9.554 6.006 -12.724 1.00 97.31 91 ARG A CA 1
ATOM 699 C C . ARG A 1 91 ? 10.990 5.562 -12.992 1.00 97.31 91 ARG A C 1
ATOM 701 O O . ARG A 1 91 ? 11.274 5.055 -14.074 1.00 97.31 91 ARG A O 1
ATOM 708 N N . LYS A 1 92 ? 11.893 5.763 -12.027 1.00 95.25 92 LYS A N 1
ATOM 709 C CA . LYS A 1 92 ? 13.294 5.328 -12.143 1.00 95.25 92 LYS A CA 1
ATOM 710 C C . LYS A 1 92 ? 13.400 3.807 -12.200 1.00 95.25 92 LYS A C 1
ATOM 712 O O . LYS A 1 92 ? 14.120 3.303 -13.052 1.00 95.25 92 LYS A O 1
ATOM 717 N N . PHE A 1 93 ? 12.669 3.110 -11.337 1.00 95.69 93 PHE A N 1
ATOM 718 C CA . PHE A 1 93 ? 12.648 1.659 -11.258 1.00 95.69 93 PHE A CA 1
ATOM 719 C C . PHE A 1 93 ? 12.156 1.051 -12.568 1.00 95.69 93 PHE A C 1
ATOM 721 O O . PHE A 1 93 ? 12.845 0.232 -13.161 1.00 95.69 93 PHE A O 1
ATOM 728 N N . VAL A 1 94 ? 11.012 1.508 -13.088 1.00 96.38 94 VAL A N 1
ATOM 729 C CA . VAL A 1 94 ? 10.487 0.990 -14.360 1.00 96.38 94 VAL A CA 1
ATOM 730 C C . VAL A 1 94 ? 11.488 1.193 -15.499 1.00 96.38 94 VAL A C 1
ATOM 732 O O . VAL A 1 94 ? 11.739 0.270 -16.265 1.00 96.38 94 VAL A O 1
ATOM 735 N N . ARG A 1 95 ? 12.116 2.370 -15.584 1.00 95.06 95 ARG A N 1
ATOM 736 C CA . ARG A 1 95 ? 13.092 2.669 -16.639 1.00 95.06 95 ARG A CA 1
ATOM 737 C C . ARG A 1 95 ? 14.382 1.854 -16.534 1.00 95.06 95 ARG A C 1
ATOM 739 O O . ARG A 1 95 ? 14.948 1.480 -17.555 1.00 95.06 95 ARG A O 1
ATOM 746 N N . ASN A 1 96 ? 14.893 1.659 -15.322 1.00 92.88 96 ASN A N 1
ATOM 747 C CA . ASN A 1 96 ? 16.262 1.179 -15.128 1.00 92.88 96 ASN A CA 1
ATOM 748 C C . ASN A 1 96 ? 16.337 -0.275 -14.650 1.00 92.88 96 ASN A C 1
ATOM 750 O O . ASN A 1 96 ? 17.383 -0.889 -14.808 1.00 92.88 96 ASN A O 1
ATOM 754 N N . ASN A 1 97 ? 15.268 -0.808 -14.057 1.00 94.31 97 ASN A N 1
ATOM 755 C CA . ASN A 1 97 ? 15.266 -2.111 -13.392 1.00 94.31 97 ASN A CA 1
ATOM 756 C C . ASN A 1 97 ? 14.325 -3.127 -14.046 1.00 94.31 97 ASN A C 1
ATOM 758 O O . ASN A 1 97 ? 14.485 -4.318 -13.809 1.00 94.31 97 ASN A O 1
ATOM 762 N N . VAL A 1 98 ? 13.366 -2.707 -14.877 1.00 95.44 98 VAL A N 1
ATOM 763 C CA . VAL A 1 98 ? 12.582 -3.635 -15.712 1.00 95.44 98 VAL A CA 1
ATOM 764 C C . VAL A 1 98 ? 13.337 -3.842 -17.022 1.00 95.44 98 VAL A C 1
ATOM 766 O O . VAL A 1 98 ? 13.544 -2.883 -17.767 1.00 95.44 98 VAL A O 1
ATOM 769 N N . ARG A 1 99 ? 13.774 -5.079 -17.293 1.00 94.38 99 ARG A N 1
ATOM 770 C CA . ARG A 1 99 ? 14.773 -5.397 -18.336 1.00 94.38 99 ARG A CA 1
ATOM 771 C C . ARG A 1 99 ? 14.337 -5.062 -19.759 1.00 94.38 99 ARG A C 1
ATOM 773 O O . ARG A 1 99 ? 15.176 -4.733 -20.590 1.00 94.38 99 ARG A O 1
ATOM 780 N N . PHE A 1 100 ? 13.046 -5.161 -20.045 1.00 93.56 100 PHE A N 1
ATOM 781 C CA . PHE A 1 100 ? 12.493 -4.950 -21.377 1.00 93.56 100 PHE A CA 1
ATOM 782 C C . PHE A 1 100 ? 11.153 -4.219 -21.303 1.00 93.56 100 PHE A C 1
ATOM 784 O O . PHE A 1 100 ? 10.483 -4.227 -20.270 1.00 93.56 100 PHE A O 1
ATOM 791 N N . ALA A 1 101 ? 10.768 -3.567 -22.401 1.00 94.56 101 ALA A N 1
ATOM 792 C CA . ALA A 1 101 ? 9.451 -2.957 -22.558 1.00 94.56 101 ALA A CA 1
ATOM 793 C C . ALA A 1 101 ? 8.394 -4.058 -22.730 1.00 94.56 101 ALA A C 1
ATOM 795 O O . ALA A 1 101 ? 7.998 -4.405 -23.840 1.00 94.56 101 ALA A O 1
ATOM 796 N N . ASP A 1 102 ? 7.985 -4.654 -21.614 1.00 94.56 102 ASP A N 1
ATOM 797 C CA . ASP A 1 102 ? 7.055 -5.781 -21.570 1.00 94.56 102 ASP A CA 1
ATOM 798 C C . ASP A 1 102 ? 5.602 -5.396 -21.879 1.00 94.56 102 ASP A C 1
ATOM 800 O O . ASP A 1 102 ? 4.747 -6.277 -21.959 1.00 94.56 102 ASP A O 1
ATOM 804 N N . LEU A 1 103 ? 5.320 -4.096 -22.044 1.00 95.56 103 LEU A N 1
ATOM 805 C CA . LEU A 1 103 ? 3.985 -3.532 -22.262 1.00 95.56 103 LEU A CA 1
ATOM 806 C C . LEU A 1 103 ? 2.981 -3.959 -21.182 1.00 95.56 103 LEU A C 1
ATOM 808 O O . LEU A 1 103 ? 1.776 -4.017 -21.422 1.00 95.56 103 LEU A O 1
ATOM 812 N N . ARG A 1 104 ? 3.483 -4.250 -19.976 1.00 95.38 104 ARG A N 1
ATOM 813 C CA . ARG A 1 104 ? 2.688 -4.586 -18.785 1.00 95.38 104 ARG A CA 1
ATOM 814 C C . ARG A 1 104 ? 3.096 -3.703 -17.616 1.00 95.38 104 ARG A C 1
ATOM 816 O O . ARG A 1 104 ? 2.252 -3.106 -16.954 1.00 95.38 104 ARG A O 1
ATOM 823 N N . VAL A 1 105 ? 4.402 -3.586 -17.398 1.00 96.50 105 VAL A N 1
ATOM 824 C CA . VAL A 1 105 ? 5.029 -2.719 -16.401 1.00 96.50 105 VAL A CA 1
ATOM 825 C C . VAL A 1 105 ? 5.701 -1.532 -17.090 1.00 96.50 105 VAL A C 1
ATOM 827 O O . VAL A 1 105 ? 5.432 -0.386 -16.720 1.00 96.50 105 VAL A O 1
ATOM 830 N N . ARG A 1 106 ? 6.538 -1.799 -18.104 1.00 97.12 106 ARG A N 1
ATOM 831 C CA . ARG A 1 106 ? 7.312 -0.799 -18.855 1.00 97.12 106 ARG A CA 1
ATOM 832 C C . ARG A 1 106 ? 6.741 -0.631 -20.263 1.00 97.12 106 ARG A C 1
ATOM 834 O O . ARG A 1 106 ? 6.695 -1.583 -21.042 1.00 97.12 106 ARG A O 1
ATOM 841 N N . GLY A 1 107 ? 6.315 0.589 -20.584 1.00 96.69 107 GLY A N 1
ATOM 842 C CA . GLY A 1 107 ? 5.890 0.979 -21.926 1.00 96.69 107 GLY A CA 1
ATOM 843 C C . GLY A 1 107 ? 7.061 1.076 -22.908 1.00 96.69 107 GLY A C 1
ATOM 844 O O . GLY A 1 107 ? 8.226 1.107 -22.510 1.00 96.69 107 GLY A O 1
ATOM 845 N N . ALA A 1 108 ? 6.750 1.162 -24.203 1.00 96.06 108 ALA A N 1
ATOM 846 C CA . ALA A 1 108 ? 7.748 1.320 -25.269 1.00 96.06 108 ALA A CA 1
ATOM 847 C C . ALA A 1 108 ? 8.546 2.640 -25.182 1.00 96.06 108 ALA A C 1
ATOM 849 O O . ALA A 1 108 ? 9.593 2.771 -25.805 1.00 96.06 108 ALA A O 1
ATOM 850 N N . ASP A 1 109 ? 8.056 3.613 -24.414 1.00 96.00 109 ASP A N 1
ATOM 851 C CA . ASP A 1 109 ? 8.691 4.903 -24.135 1.00 96.00 109 ASP A CA 1
ATOM 852 C C . ASP A 1 109 ? 9.491 4.915 -22.814 1.00 96.00 109 ASP A C 1
ATOM 854 O O . ASP A 1 109 ? 9.851 5.981 -22.303 1.00 96.00 109 ASP A O 1
ATOM 858 N N . ASP A 1 110 ? 9.735 3.735 -22.235 1.00 95.12 110 ASP A N 1
ATOM 859 C CA . ASP A 1 110 ? 10.422 3.517 -20.959 1.00 95.12 110 ASP A CA 1
ATOM 860 C C . ASP A 1 110 ? 9.737 4.138 -19.735 1.00 95.12 110 ASP A C 1
ATOM 862 O O . ASP A 1 110 ? 10.370 4.368 -18.692 1.00 95.12 110 ASP A O 1
ATOM 866 N N . ARG A 1 111 ? 8.438 4.431 -19.839 1.00 96.31 111 ARG A N 1
ATOM 867 C CA . ARG A 1 111 ? 7.625 4.921 -18.722 1.00 96.31 111 ARG A CA 1
ATOM 868 C C . ARG A 1 111 ? 6.779 3.797 -18.118 1.00 96.31 111 ARG A C 1
ATOM 870 O O . ARG A 1 111 ? 6.541 2.779 -18.769 1.00 96.31 111 ARG A O 1
ATOM 877 N N . PRO A 1 112 ? 6.320 3.958 -16.863 1.00 97.00 112 PRO A N 1
ATOM 878 C CA . PRO A 1 112 ? 5.271 3.109 -16.307 1.00 97.00 112 PRO A CA 1
ATOM 879 C C . PRO A 1 112 ? 4.053 3.085 -17.229 1.00 97.00 112 PRO A C 1
ATOM 881 O O . PRO A 1 112 ? 3.594 4.143 -17.655 1.00 97.00 112 PRO A O 1
ATOM 884 N N . LEU A 1 113 ? 3.542 1.887 -17.521 1.00 94.94 113 LEU A N 1
ATOM 885 C CA . LEU A 1 113 ? 2.375 1.733 -18.391 1.00 94.94 113 LEU A CA 1
ATOM 886 C C . LEU A 1 113 ? 1.096 2.294 -17.750 1.00 94.94 113 LEU A C 1
ATOM 888 O O . LEU A 1 113 ? 0.268 2.888 -18.434 1.00 94.94 113 LEU A O 1
ATOM 892 N N . ARG A 1 114 ? 0.937 2.115 -16.432 1.00 94.81 114 ARG A N 1
ATOM 893 C CA . ARG A 1 114 ? -0.145 2.746 -15.667 1.00 94.81 114 ARG A CA 1
ATOM 894 C C . ARG A 1 114 ? 0.250 4.166 -15.286 1.00 94.81 114 ARG A C 1
ATOM 896 O O . ARG A 1 114 ? 1.377 4.414 -14.850 1.00 94.81 114 ARG A O 1
ATOM 903 N N . GLU A 1 115 ? -0.697 5.088 -15.408 1.00 96.25 115 GLU A N 1
ATOM 904 C CA . GLU A 1 115 ? -0.503 6.458 -14.951 1.00 96.25 115 GLU A CA 1
ATOM 905 C C . GLU A 1 115 ? -0.318 6.495 -13.426 1.00 96.25 115 GLU A C 1
ATOM 907 O O . GLU A 1 115 ? -1.043 5.838 -12.679 1.00 96.25 115 GLU A O 1
ATOM 912 N N . LEU A 1 116 ? 0.663 7.279 -12.967 1.00 97.94 116 LEU A N 1
ATOM 913 C CA . LEU A 1 116 ? 0.965 7.456 -11.547 1.00 97.94 116 LEU A CA 1
ATOM 914 C C . LEU A 1 116 ? 0.300 8.734 -11.030 1.00 97.94 116 LEU A C 1
ATOM 916 O O . LEU A 1 116 ? 0.758 9.840 -11.342 1.00 97.94 116 LEU A O 1
ATOM 920 N N . VAL A 1 117 ? -0.732 8.594 -10.200 1.00 98.06 117 VAL A N 1
ATOM 921 C CA . VAL A 1 117 ? -1.561 9.710 -9.735 1.00 98.06 117 VAL A CA 1
ATOM 922 C C . VAL A 1 117 ? -1.317 10.004 -8.260 1.00 98.06 117 VAL A C 1
ATOM 924 O O . VAL A 1 117 ? -1.594 9.198 -7.372 1.00 98.06 117 VAL A O 1
ATOM 927 N N . LYS A 1 118 ? -0.823 11.211 -7.977 1.00 97.88 118 LYS A N 1
ATOM 928 C CA . LYS A 1 118 ? -0.697 11.727 -6.610 1.00 97.88 118 LYS A CA 1
ATOM 929 C C . LYS A 1 118 ? -2.043 12.286 -6.152 1.00 97.88 118 LYS A C 1
ATOM 931 O O . LYS A 1 118 ? -2.530 13.233 -6.757 1.00 97.88 118 LYS A O 1
ATOM 936 N N . CYS A 1 119 ? -2.578 11.767 -5.051 1.00 96.88 119 CYS A N 1
ATOM 937 C CA . CYS A 1 119 ? -3.764 12.318 -4.395 1.00 96.88 119 CYS A CA 1
ATOM 938 C C . CYS A 1 119 ? -3.374 12.899 -3.031 1.00 96.88 119 CYS A C 1
ATOM 940 O O . CYS A 1 119 ? -2.893 12.181 -2.151 1.00 96.88 119 CYS A O 1
ATOM 942 N N . ASP A 1 120 ? -3.569 14.200 -2.822 1.00 92.75 120 ASP A N 1
ATOM 943 C CA . ASP A 1 120 ? -3.209 14.856 -1.560 1.00 92.75 120 ASP A CA 1
ATOM 944 C C . ASP A 1 120 ? -4.245 14.619 -0.455 1.00 92.75 120 ASP A C 1
ATOM 946 O O . ASP A 1 120 ? -3.920 14.655 0.738 1.00 92.75 120 ASP A O 1
ATOM 950 N N . ASN A 1 121 ? -5.485 14.334 -0.843 1.00 92.81 121 ASN A N 1
ATOM 951 C CA . ASN A 1 121 ? -6.621 14.126 0.046 1.00 92.81 121 ASN A CA 1
ATOM 952 C C . ASN A 1 121 ? -7.659 13.176 -0.579 1.00 92.81 121 ASN A C 1
ATOM 954 O O . ASN A 1 121 ? -7.585 12.830 -1.757 1.00 92.81 121 ASN A O 1
ATOM 958 N N . LEU A 1 122 ? -8.651 12.769 0.217 1.00 93.88 122 LEU A N 1
ATOM 959 C CA . LEU A 1 122 ? -9.663 11.804 -0.224 1.00 93.88 122 LEU A CA 1
ATOM 960 C C . LEU A 1 122 ? -10.638 12.350 -1.277 1.00 93.88 122 LEU A C 1
ATOM 962 O O . LEU A 1 122 ? -11.228 11.558 -2.004 1.00 93.88 122 LEU A O 1
ATOM 966 N N . ARG A 1 123 ? -10.814 13.675 -1.393 1.00 92.38 123 ARG A N 1
ATOM 967 C CA . ARG A 1 123 ? -11.647 14.260 -2.461 1.00 92.38 123 ARG A CA 1
ATOM 968 C C . ARG A 1 123 ? -10.970 14.137 -3.817 1.00 92.38 123 ARG A C 1
ATOM 970 O O . ARG A 1 123 ? -11.636 13.836 -4.799 1.00 92.38 123 ARG A O 1
ATOM 977 N N . GLU A 1 124 ? -9.662 14.375 -3.862 1.00 94.50 124 GLU A N 1
ATOM 978 C CA . GLU A 1 124 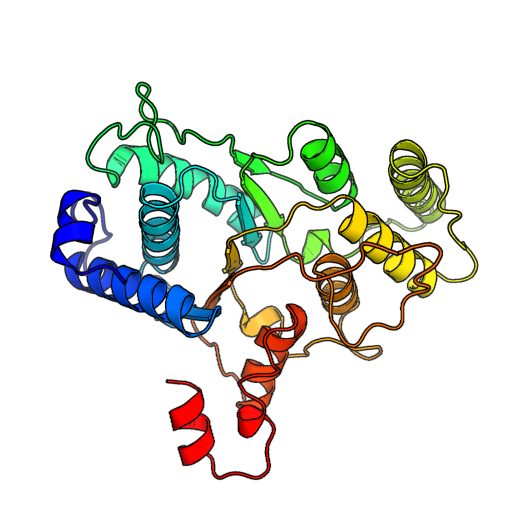? -8.869 14.131 -5.066 1.00 94.50 124 GLU A CA 1
ATOM 979 C C . GLU A 1 124 ? -8.897 12.653 -5.430 1.00 94.50 124 GLU A C 1
ATOM 981 O O . GLU A 1 124 ? -9.241 12.345 -6.560 1.00 94.50 124 GLU A O 1
ATOM 986 N N . LEU A 1 125 ? -8.669 11.745 -4.471 1.00 96.19 125 LEU A N 1
ATOM 987 C CA . LEU A 1 125 ? -8.774 10.307 -4.736 1.00 96.19 125 LEU A CA 1
ATOM 988 C C . LEU A 1 125 ? -10.138 9.929 -5.324 1.00 96.19 125 LEU A C 1
ATOM 990 O O . LEU A 1 125 ? -10.197 9.246 -6.338 1.00 96.19 125 LEU A O 1
ATOM 994 N N . MET A 1 126 ? -11.223 10.407 -4.712 1.00 94.81 126 MET A N 1
ATOM 995 C CA . MET A 1 126 ? -12.584 10.172 -5.194 1.00 94.81 126 MET A CA 1
ATOM 996 C C . MET A 1 126 ? -12.760 10.630 -6.646 1.00 94.81 126 MET A C 1
ATOM 998 O O . MET A 1 126 ? -13.285 9.882 -7.464 1.00 94.81 126 MET A O 1
ATOM 1002 N N . ARG A 1 127 ? -12.289 11.837 -6.978 1.00 94.62 127 ARG A N 1
ATOM 1003 C CA . ARG A 1 127 ? -12.357 12.370 -8.342 1.00 94.62 127 ARG A CA 1
ATOM 1004 C C . ARG A 1 127 ? -11.535 11.528 -9.317 1.00 94.62 127 ARG A C 1
ATOM 1006 O O . ARG A 1 127 ? -12.037 11.186 -10.380 1.00 94.62 127 ARG A O 1
ATOM 1013 N N . GLU A 1 128 ? -10.287 11.220 -8.977 1.00 96.62 128 GLU A N 1
ATOM 1014 C CA . GLU A 1 128 ? -9.377 10.505 -9.879 1.00 96.62 128 GLU A CA 1
ATOM 1015 C C . GLU A 1 128 ? -9.835 9.065 -10.132 1.00 96.62 128 GLU A C 1
ATOM 1017 O O . GLU A 1 128 ? -9.775 8.606 -11.266 1.00 96.62 128 GLU A O 1
ATOM 1022 N N . VAL A 1 129 ? -10.383 8.391 -9.117 1.00 96.19 129 VAL A N 1
ATOM 1023 C CA . VAL A 1 129 ? -10.971 7.050 -9.260 1.00 96.19 129 VAL A CA 1
ATOM 1024 C C . VAL A 1 129 ? -12.187 7.053 -10.185 1.00 96.19 129 VAL A C 1
ATOM 1026 O O . VAL A 1 129 ? -12.339 6.139 -10.988 1.00 96.19 129 VAL A O 1
ATOM 1029 N N . VAL A 1 130 ? -13.047 8.073 -10.099 1.00 94.75 130 VAL A N 1
ATOM 1030 C CA . VAL A 1 130 ? -14.208 8.198 -10.998 1.00 94.75 130 VAL A CA 1
ATOM 1031 C C . VAL A 1 130 ? -13.775 8.484 -12.436 1.00 94.75 130 VAL A C 1
ATOM 1033 O O . VAL A 1 130 ? -14.436 8.030 -13.367 1.00 94.75 130 VAL A O 1
ATOM 1036 N N . LEU A 1 131 ? -12.686 9.235 -12.630 1.00 95.38 131 LEU A N 1
ATOM 1037 C CA . LEU A 1 131 ? -12.149 9.501 -13.964 1.00 95.38 131 LEU A CA 1
ATOM 1038 C C . LEU A 1 131 ? -11.569 8.239 -14.600 1.00 95.38 131 LEU A C 1
ATOM 1040 O O . LEU A 1 131 ? -11.769 8.018 -15.791 1.00 95.38 131 LEU A O 1
ATOM 1044 N N . ASP A 1 132 ? -10.826 7.453 -13.826 1.00 96.56 132 ASP A N 1
ATOM 1045 C CA . ASP A 1 132 ? -10.213 6.213 -14.286 1.00 96.56 132 ASP A CA 1
ATOM 1046 C C . ASP A 1 132 ? -9.745 5.381 -13.074 1.00 96.56 132 ASP A C 1
ATOM 1048 O O . ASP A 1 132 ? -8.740 5.715 -12.433 1.00 96.56 132 ASP A O 1
ATOM 1052 N N . PRO A 1 133 ? -10.447 4.288 -12.736 1.00 95.31 133 PRO A N 1
ATOM 1053 C CA . PRO A 1 133 ? -10.109 3.452 -11.586 1.00 95.31 133 PRO A CA 1
ATOM 1054 C C . PRO A 1 133 ? -8.855 2.601 -11.816 1.00 95.31 133 PRO A C 1
ATOM 1056 O O . PRO A 1 133 ? -8.395 1.914 -10.907 1.00 95.31 133 PRO A O 1
ATOM 1059 N N . ASP A 1 134 ? -8.314 2.617 -13.027 1.00 95.31 134 ASP A N 1
ATOM 1060 C CA . ASP A 1 134 ? -7.296 1.705 -13.513 1.00 95.31 134 ASP A CA 1
ATOM 1061 C C . ASP A 1 134 ? -5.872 2.292 -13.393 1.00 95.31 134 ASP A C 1
ATOM 1063 O O . ASP A 1 134 ? -4.900 1.702 -13.866 1.00 95.31 134 ASP A O 1
ATOM 1067 N N . ARG A 1 135 ? -5.723 3.440 -12.723 1.00 95.81 135 ARG A N 1
ATOM 1068 C CA . ARG A 1 135 ? -4.439 4.105 -12.446 1.00 95.81 135 ARG A CA 1
ATOM 1069 C C . ARG A 1 135 ? -3.812 3.643 -11.128 1.00 95.81 135 ARG A C 1
ATOM 1071 O O . ARG A 1 135 ? -4.473 3.059 -10.271 1.00 95.81 135 ARG A O 1
ATOM 1078 N N . ASP A 1 136 ? -2.532 3.967 -10.941 1.00 97.69 136 ASP A N 1
ATOM 1079 C CA . ASP A 1 136 ? -1.848 3.765 -9.662 1.00 97.69 136 ASP A CA 1
ATOM 1080 C C . ASP A 1 136 ? -1.974 5.007 -8.786 1.00 97.69 136 ASP A C 1
ATOM 1082 O O . ASP A 1 136 ? -1.516 6.096 -9.147 1.00 97.69 136 ASP A O 1
ATOM 1086 N N . PHE A 1 137 ? -2.560 4.840 -7.602 1.00 98.50 137 PHE A N 1
ATOM 1087 C CA . PHE A 1 137 ? -2.827 5.952 -6.695 1.00 98.50 137 PHE A CA 1
ATOM 1088 C C . PHE A 1 137 ? -1.785 6.022 -5.589 1.00 98.50 137 PHE A C 1
ATOM 1090 O O . PHE A 1 137 ? -1.496 5.039 -4.911 1.00 98.50 137 PHE A O 1
ATOM 1097 N N . TYR A 1 138 ? -1.263 7.221 -5.359 1.00 98.56 138 TYR A N 1
ATOM 1098 C CA . TYR A 1 138 ? -0.312 7.511 -4.295 1.00 98.56 138 TYR A CA 1
ATOM 1099 C C . TYR A 1 138 ? -0.962 8.461 -3.306 1.00 98.56 138 TYR A C 1
ATOM 1101 O O . TYR A 1 138 ? -1.182 9.634 -3.616 1.00 98.56 138 TYR A O 1
ATOM 1109 N N . LEU A 1 139 ? -1.220 7.972 -2.101 1.00 97.88 139 LEU A N 1
ATOM 1110 C CA . LEU A 1 139 ? -1.711 8.735 -0.963 1.00 97.88 139 LEU A CA 1
ATOM 1111 C C . LEU A 1 139 ? -0.642 8.866 0.113 1.00 97.88 139 LEU A C 1
ATOM 1113 O O . LEU A 1 139 ? 0.437 8.270 0.064 1.00 97.88 139 LEU A O 1
ATOM 1117 N N . ARG A 1 140 ? -0.971 9.672 1.116 1.00 95.38 140 ARG A N 1
ATOM 1118 C CA . ARG A 1 140 ? -0.238 9.742 2.371 1.00 95.38 140 ARG A CA 1
ATOM 1119 C C . ARG A 1 140 ? -1.172 9.458 3.537 1.00 95.38 140 ARG A C 1
ATOM 1121 O O . ARG A 1 140 ? -2.371 9.701 3.443 1.00 95.38 140 ARG A O 1
ATOM 1128 N N . LEU A 1 141 ? -0.635 9.020 4.668 1.00 93.81 141 LEU A N 1
ATOM 1129 C CA . LEU A 1 141 ? -1.406 8.816 5.891 1.00 93.81 141 LEU A CA 1
ATOM 1130 C C . LEU A 1 141 ? -2.228 10.065 6.243 1.00 93.81 141 LEU A C 1
ATOM 1132 O O . LEU A 1 141 ? -3.418 9.967 6.524 1.00 93.81 141 LEU A O 1
ATOM 1136 N N . THR A 1 142 ? -1.648 11.261 6.135 1.00 91.06 142 THR A N 1
ATOM 1137 C CA . THR A 1 142 ? -2.375 12.514 6.400 1.00 91.06 142 THR A CA 1
ATOM 1138 C C . THR A 1 142 ? -3.507 12.813 5.409 1.00 91.06 142 THR A C 1
ATOM 1140 O O . THR A 1 142 ? -4.351 13.650 5.717 1.00 91.06 142 THR A O 1
ATOM 1143 N N . SER A 1 143 ? -3.602 12.120 4.268 1.00 92.00 143 SER A N 1
ATOM 1144 C CA . SER A 1 143 ? -4.758 12.222 3.367 1.00 92.00 143 SER A CA 1
ATOM 1145 C C . SER A 1 143 ? -6.041 11.715 4.024 1.00 92.00 143 SER A C 1
ATOM 1147 O O . SER A 1 143 ? -7.107 12.243 3.725 1.00 92.00 143 SER A O 1
ATOM 1149 N N . PHE A 1 144 ? -5.942 10.757 4.954 1.00 92.38 144 PHE A N 1
ATOM 1150 C CA . PHE A 1 144 ? -7.075 10.212 5.713 1.00 92.38 144 PHE A CA 1
ATOM 1151 C C . PHE A 1 144 ? -7.417 11.049 6.963 1.00 92.38 144 PHE A C 1
ATOM 1153 O O . PHE A 1 144 ? -8.393 10.774 7.659 1.00 92.38 144 PHE A O 1
ATOM 1160 N N . SER A 1 145 ? -6.655 12.111 7.248 1.00 86.75 145 SER A N 1
ATOM 1161 C CA . SER A 1 145 ? -6.956 13.077 8.310 1.00 86.75 145 SER A CA 1
ATOM 1162 C C . SER A 1 145 ? -7.919 14.160 7.814 1.00 86.75 145 SER A C 1
ATOM 1164 O O . SER A 1 145 ? -7.525 15.309 7.590 1.00 86.75 145 SER A O 1
ATOM 1166 N N . ILE A 1 146 ? -9.199 13.816 7.649 1.00 77.00 146 ILE A N 1
ATOM 1167 C CA . ILE A 1 146 ? -10.223 14.778 7.217 1.00 77.00 146 ILE A CA 1
ATOM 1168 C C . ILE A 1 146 ? -10.290 15.940 8.232 1.00 77.00 146 ILE A C 1
ATOM 1170 O O . ILE A 1 146 ? -10.590 15.736 9.412 1.00 77.00 146 ILE A O 1
ATOM 1174 N N . ALA A 1 147 ? -9.990 17.152 7.753 1.00 61.91 147 ALA A N 1
ATOM 1175 C CA . ALA A 1 147 ? -10.105 18.434 8.459 1.00 61.91 147 ALA A CA 1
ATOM 1176 C C . ALA A 1 147 ? -9.175 18.706 9.666 1.00 61.91 147 ALA A C 1
ATOM 1178 O O . ALA A 1 147 ? -9.446 19.619 10.439 1.00 61.91 147 ALA A O 1
ATOM 1179 N N . GLN A 1 148 ? -8.032 18.022 9.820 1.00 53.75 148 GLN A N 1
ATOM 1180 C CA . GLN A 1 148 ? -7.045 18.414 10.854 1.00 53.75 148 GLN A CA 1
ATOM 1181 C C . GLN A 1 148 ? -6.289 19.727 10.540 1.00 53.75 148 GLN A C 1
ATOM 1183 O O . GLN A 1 148 ? -5.696 20.316 11.438 1.00 53.75 148 GLN A O 1
ATOM 1188 N N . TYR A 1 149 ? -6.331 20.214 9.291 1.00 42.81 149 TYR A N 1
ATOM 1189 C CA . TYR A 1 149 ? -5.603 21.412 8.831 1.00 42.81 149 TYR A CA 1
ATOM 1190 C C . TYR A 1 149 ? -6.495 22.634 8.554 1.00 42.81 149 TYR A C 1
ATOM 1192 O O . TYR A 1 149 ? -6.032 23.621 7.978 1.00 42.81 149 TYR A O 1
ATOM 1200 N N . ALA A 1 150 ? -7.771 22.599 8.948 1.00 44.09 150 ALA A N 1
ATOM 1201 C CA . ALA A 1 150 ? -8.631 23.770 8.845 1.00 44.09 150 ALA A CA 1
ATOM 1202 C C . ALA A 1 150 ? -8.139 24.848 9.828 1.00 44.09 150 ALA A C 1
ATOM 1204 O O . ALA A 1 150 ? -8.248 24.706 11.046 1.00 44.09 150 ALA A O 1
ATOM 1205 N N . ARG A 1 151 ? -7.561 25.937 9.303 1.00 40.12 151 ARG A N 1
ATOM 1206 C CA . ARG A 1 151 ? -7.257 27.134 10.103 1.00 40.12 151 ARG A CA 1
ATOM 1207 C C . ARG A 1 151 ? -8.555 27.652 10.742 1.00 40.12 151 ARG A C 1
ATOM 1209 O O . ARG A 1 151 ? -9.614 27.606 10.111 1.00 40.12 151 ARG A O 1
ATOM 1216 N N . LYS A 1 152 ? -8.462 28.137 11.990 1.00 37.19 152 LYS A N 1
ATOM 1217 C CA . LYS A 1 152 ? -9.571 28.746 12.753 1.00 37.19 152 LYS A CA 1
ATOM 1218 C C . LYS A 1 152 ? -10.389 29.679 11.842 1.00 37.19 152 LYS A C 1
ATOM 1220 O O . LYS A 1 152 ? -9.857 30.677 11.373 1.00 37.19 152 LYS A O 1
ATOM 1225 N N . GLY A 1 153 ? -11.653 29.323 11.586 1.00 45.38 153 GLY A N 1
ATOM 1226 C CA . GLY A 1 153 ? -12.615 30.110 10.797 1.00 45.38 153 GLY A CA 1
ATOM 1227 C C . GLY A 1 153 ? -13.106 29.483 9.480 1.00 45.38 153 GLY A C 1
ATOM 1228 O O . GLY A 1 153 ? -14.149 29.899 8.996 1.00 45.38 153 GLY A O 1
ATOM 1229 N N . GLY A 1 154 ? -12.423 28.472 8.920 1.00 53.22 154 GLY A N 1
ATOM 1230 C CA . GLY A 1 154 ? -12.734 27.916 7.581 1.00 53.22 154 GLY A CA 1
ATOM 1231 C C . GLY A 1 154 ? -13.332 26.501 7.545 1.00 53.22 154 GLY A C 1
ATOM 1232 O O . GLY A 1 154 ? -13.481 25.913 6.475 1.00 53.22 154 GLY A O 1
ATOM 1233 N N . ASP A 1 155 ? -13.644 25.920 8.703 1.00 59.22 155 ASP A N 1
ATOM 1234 C CA . ASP A 1 155 ? -13.998 24.499 8.816 1.00 59.22 155 ASP A CA 1
ATOM 1235 C C . ASP A 1 155 ? -15.289 24.171 8.030 1.00 59.22 155 ASP A C 1
ATOM 1237 O O . ASP A 1 155 ? -15.358 23.188 7.295 1.00 59.22 155 ASP A O 1
ATOM 1241 N N . GLY A 1 156 ? -16.292 25.055 8.084 1.00 65.56 156 GLY A N 1
ATOM 1242 C CA . GLY A 1 156 ? -17.585 24.854 7.422 1.00 65.56 156 GLY A CA 1
ATOM 1243 C C . GLY A 1 156 ? -17.536 24.816 5.889 1.00 65.56 156 GLY A C 1
ATOM 1244 O O . GLY A 1 156 ? -18.365 24.141 5.280 1.00 65.56 156 GLY A O 1
ATOM 1245 N N . ASP A 1 157 ? -16.595 25.516 5.249 1.00 75.56 157 ASP A N 1
ATOM 1246 C CA . ASP A 1 157 ? -16.415 25.459 3.788 1.00 75.56 157 ASP A CA 1
ATOM 1247 C C . ASP A 1 157 ? -15.791 24.127 3.359 1.00 75.56 157 ASP A C 1
ATOM 1249 O O . ASP A 1 157 ? -16.210 23.527 2.367 1.00 75.56 157 ASP A O 1
ATOM 1253 N N . LEU A 1 158 ? -14.833 23.620 4.143 1.00 77.75 158 LEU A N 1
ATOM 1254 C CA . LEU A 1 158 ? -14.172 22.347 3.872 1.00 77.75 158 LEU A CA 1
ATOM 1255 C C . LEU A 1 158 ? -15.164 21.180 3.952 1.00 77.75 158 LEU A C 1
ATOM 1257 O O . LEU A 1 158 ? -15.242 20.386 3.015 1.00 77.75 158 LEU A O 1
ATOM 1261 N N . TRP A 1 159 ? -15.956 21.100 5.026 1.00 79.25 159 TRP A N 1
ATOM 1262 C CA . TRP A 1 159 ? -16.969 20.050 5.198 1.00 79.25 159 TRP A CA 1
ATOM 1263 C C . TRP A 1 159 ? -18.017 20.076 4.084 1.00 79.25 159 TRP A C 1
ATOM 1265 O O . TRP A 1 159 ? -18.340 19.033 3.514 1.00 79.25 159 TRP A O 1
ATOM 1275 N N . ARG A 1 160 ? -18.480 21.273 3.694 1.00 83.06 160 ARG A N 1
ATOM 1276 C CA . ARG A 1 160 ? -19.375 21.446 2.540 1.00 83.06 160 ARG A CA 1
ATOM 1277 C C . ARG A 1 160 ? -18.737 20.965 1.241 1.00 83.06 160 ARG A C 1
ATOM 1279 O O . ARG A 1 160 ? -19.424 20.359 0.427 1.00 83.06 160 ARG A O 1
ATOM 1286 N N . ALA A 1 161 ? -17.438 21.176 1.051 1.00 85.69 161 ALA A N 1
ATOM 1287 C CA . ALA A 1 161 ? -16.738 20.719 -0.144 1.00 85.69 161 ALA A CA 1
ATOM 1288 C C . ALA A 1 161 ? -16.559 19.189 -0.195 1.00 85.69 161 ALA A C 1
ATOM 1290 O O . ALA A 1 161 ? -16.687 18.608 -1.272 1.00 85.69 161 ALA A O 1
ATOM 1291 N N . TYR A 1 162 ? -16.296 18.529 0.942 1.00 87.50 162 TYR A N 1
ATOM 1292 C CA . TYR A 1 162 ? -16.283 17.059 1.039 1.00 87.50 162 TYR A CA 1
ATOM 1293 C C . TYR A 1 162 ? -17.668 16.477 0.766 1.00 87.50 162 TYR A C 1
ATOM 1295 O O . TYR A 1 162 ? -17.808 15.587 -0.070 1.00 87.50 162 TYR A O 1
ATOM 1303 N N . ARG A 1 163 ? -18.695 17.040 1.406 1.00 87.69 163 ARG A N 1
ATOM 1304 C CA . ARG A 1 163 ? -20.088 16.650 1.193 1.00 87.69 163 ARG A CA 1
ATOM 1305 C C . ARG A 1 163 ? -20.490 16.793 -0.273 1.00 87.69 163 ARG A C 1
ATOM 1307 O O . ARG A 1 163 ? -20.943 15.827 -0.870 1.00 87.69 163 ARG A O 1
ATOM 1314 N N . LYS A 1 164 ? -20.246 17.964 -0.872 1.00 88.81 164 LYS A N 1
ATOM 1315 C CA . LYS A 1 164 ? -20.562 18.232 -2.280 1.00 88.81 164 LYS A CA 1
ATOM 1316 C C . LYS A 1 164 ? -19.851 17.254 -3.214 1.00 88.81 164 LYS A C 1
ATOM 1318 O O . LYS A 1 164 ? -20.459 16.798 -4.174 1.00 88.81 164 LYS A O 1
ATOM 1323 N N . ALA A 1 165 ? -18.584 16.926 -2.947 1.00 87.88 165 ALA A N 1
ATOM 1324 C CA . ALA A 1 165 ? -17.848 15.947 -3.747 1.00 87.88 165 ALA A CA 1
ATOM 1325 C C . ALA A 1 165 ? -18.512 14.563 -3.691 1.00 87.88 165 ALA A C 1
ATOM 1327 O O . ALA A 1 165 ? -18.748 13.965 -4.736 1.00 87.88 165 ALA A O 1
ATOM 1328 N N . ALA A 1 166 ? -18.888 14.097 -2.498 1.00 88.81 166 ALA A N 1
ATOM 1329 C CA . ALA A 1 166 ? -19.573 12.819 -2.349 1.00 88.81 166 ALA A CA 1
ATOM 1330 C C . ALA A 1 166 ? -20.973 12.829 -2.986 1.00 88.81 166 ALA A C 1
ATOM 1332 O O . ALA A 1 166 ? -21.285 11.934 -3.760 1.00 88.81 166 ALA A O 1
ATOM 1333 N N . GLU A 1 167 ? -21.785 13.864 -2.749 1.00 90.88 167 GLU A N 1
ATOM 1334 C CA . GLU A 1 167 ? -23.130 14.007 -3.337 1.00 90.88 167 GLU A CA 1
ATOM 1335 C C . GLU A 1 167 ? -23.099 14.116 -4.871 1.00 90.88 167 GLU A C 1
ATOM 1337 O O . GLU A 1 167 ? -24.041 13.691 -5.533 1.00 90.88 167 GLU A O 1
ATOM 1342 N N . THR A 1 168 ? -22.012 14.641 -5.451 1.00 91.69 168 THR A N 1
ATOM 1343 C CA . THR A 1 168 ? -21.841 14.711 -6.915 1.00 91.69 168 THR A CA 1
ATOM 1344 C C . THR A 1 168 ? -21.761 13.317 -7.539 1.00 91.69 168 THR A C 1
ATOM 1346 O O . THR A 1 168 ? -22.286 13.104 -8.628 1.00 91.69 168 THR A O 1
ATOM 1349 N N . HIS A 1 169 ? -21.115 12.368 -6.859 1.00 90.25 169 HIS A N 1
ATOM 1350 C CA . HIS A 1 169 ? -20.904 11.011 -7.370 1.00 90.25 169 HIS A CA 1
ATOM 1351 C C . HIS A 1 169 ? -21.897 9.986 -6.798 1.00 90.25 169 HIS A C 1
ATOM 1353 O O . HIS A 1 169 ? -22.116 8.942 -7.404 1.00 90.25 169 HIS A O 1
ATOM 1359 N N . LEU A 1 170 ? -22.508 10.282 -5.648 1.00 91.19 170 LEU A N 1
ATOM 1360 C CA . LEU A 1 170 ? -23.425 9.413 -4.906 1.00 91.19 170 LEU A CA 1
ATOM 1361 C C . LEU A 1 170 ? -24.669 10.215 -4.464 1.00 91.19 170 LEU A C 1
ATOM 1363 O O . LEU A 1 170 ? -24.874 10.423 -3.266 1.00 91.19 170 LEU A O 1
ATOM 1367 N N . PRO A 1 171 ? -25.518 10.683 -5.401 1.00 89.81 171 PRO A N 1
ATOM 1368 C CA . PRO A 1 171 ? -26.617 11.613 -5.105 1.00 89.81 171 PRO A CA 1
ATOM 1369 C C . PRO A 1 171 ? -27.722 11.033 -4.209 1.00 89.81 171 PRO A C 1
ATOM 1371 O O . PRO A 1 171 ? -28.535 11.777 -3.663 1.00 89.81 171 PRO A O 1
ATOM 1374 N N . TRP A 1 172 ? -27.772 9.709 -4.045 1.00 88.56 172 TRP A N 1
ATOM 1375 C CA . TRP A 1 172 ? -28.715 9.040 -3.145 1.00 88.56 172 TRP A CA 1
ATOM 1376 C C . TRP A 1 172 ? -28.249 9.018 -1.682 1.00 88.56 172 TRP A C 1
ATOM 1378 O O . TRP A 1 172 ? -29.070 8.779 -0.796 1.00 88.56 172 TRP A O 1
ATOM 1388 N N . LEU A 1 173 ? -26.962 9.263 -1.404 1.00 87.94 173 LEU A N 1
ATOM 1389 C CA . LEU A 1 173 ? -26.451 9.324 -0.036 1.00 87.94 173 LEU A CA 1
ATOM 1390 C C . LEU A 1 173 ? -26.688 10.711 0.558 1.00 87.94 173 LEU A C 1
ATOM 1392 O O . LEU A 1 173 ? -26.237 11.724 0.027 1.00 87.94 173 LEU A O 1
ATOM 1396 N N . LYS A 1 174 ? -27.369 10.748 1.704 1.00 82.44 174 LYS A N 1
ATOM 1397 C CA . LYS A 1 174 ? -27.565 11.968 2.489 1.00 82.44 174 LYS A CA 1
ATOM 1398 C C . LYS A 1 174 ? -26.638 11.933 3.693 1.00 82.44 174 LYS A C 1
ATOM 1400 O O . LYS A 1 174 ? -26.754 11.037 4.518 1.00 82.44 174 LYS A O 1
ATOM 1405 N N . PHE A 1 175 ? -25.757 12.922 3.787 1.00 79.25 175 PHE A N 1
ATOM 1406 C CA . PHE A 1 175 ? -24.795 13.022 4.881 1.00 79.25 175 PHE A CA 1
ATOM 1407 C C . PHE A 1 175 ? -25.385 13.773 6.075 1.00 79.25 175 PHE A C 1
ATOM 1409 O O . PHE A 1 175 ? -25.902 14.889 5.923 1.00 79.25 175 PHE A O 1
ATOM 1416 N N . SER A 1 176 ? -25.261 13.187 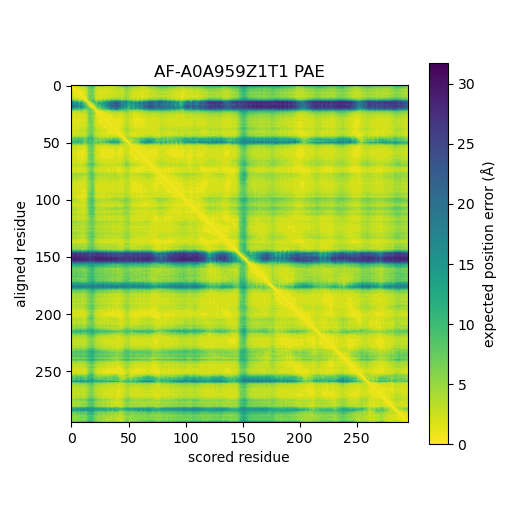7.263 1.00 73.44 176 SER A N 1
ATOM 1417 C CA . SER A 1 176 ? -25.514 13.867 8.529 1.00 73.44 176 SER A CA 1
ATOM 1418 C C . SER A 1 176 ? -24.371 14.843 8.820 1.00 73.44 176 SER A C 1
ATOM 1420 O O . SER A 1 176 ? -23.192 14.520 8.703 1.00 73.44 176 SER A O 1
ATOM 1422 N N . LEU A 1 177 ? -24.712 16.069 9.223 1.00 70.25 177 LEU A N 1
ATOM 1423 C CA . LEU A 1 177 ? -23.748 17.053 9.738 1.00 70.25 177 LEU A CA 1
ATOM 1424 C C . LEU A 1 177 ? -23.863 17.214 11.263 1.00 70.25 177 LEU A C 1
ATOM 1426 O O . LEU A 1 177 ? -23.410 18.219 11.808 1.00 70.25 177 LEU A O 1
ATOM 1430 N N . ARG A 1 178 ? -24.497 16.254 11.955 1.00 75.62 178 ARG A N 1
ATOM 1431 C CA . ARG A 1 178 ? -24.742 16.329 13.406 1.00 75.62 178 ARG A CA 1
ATOM 1432 C C . ARG A 1 178 ? -23.450 16.233 14.210 1.00 75.62 178 ARG A C 1
ATOM 1434 O O . ARG A 1 178 ? -23.294 16.967 15.182 1.00 75.62 178 ARG A O 1
ATOM 1441 N N . SER A 1 179 ? -22.516 15.375 13.796 1.00 84.31 179 SER A N 1
ATOM 1442 C CA . SER A 1 179 ? -21.185 15.297 14.399 1.00 84.31 179 SER A CA 1
ATOM 1443 C C . SER A 1 179 ? -20.080 15.174 13.349 1.00 84.31 179 SER A C 1
ATOM 1445 O O . SER A 1 179 ? -20.268 14.614 12.268 1.00 84.31 179 SER A O 1
ATOM 1447 N N . LYS A 1 180 ? -18.892 15.701 13.676 1.00 84.31 180 LYS A N 1
ATOM 1448 C CA . LYS A 1 180 ? -17.719 15.610 12.793 1.00 84.31 180 LYS A CA 1
ATOM 1449 C C . LYS A 1 180 ? -17.223 14.172 12.639 1.00 84.31 180 LYS A C 1
ATOM 1451 O O . LYS A 1 180 ? -16.626 13.860 11.618 1.00 84.31 180 LYS A O 1
ATOM 1456 N N . GLU A 1 181 ? -17.402 13.329 13.649 1.00 85.69 181 GLU A N 1
ATOM 1457 C CA . GLU A 1 181 ? -16.966 11.928 13.620 1.00 85.69 181 GLU A CA 1
ATOM 1458 C C . GLU A 1 181 ? -17.898 11.083 12.755 1.00 85.69 181 GLU A C 1
ATOM 1460 O O . GLU A 1 181 ? -17.422 10.417 11.839 1.00 85.69 181 GLU A O 1
ATOM 1465 N N . GLU A 1 182 ? -19.213 11.223 12.941 1.00 87.06 182 GLU A N 1
ATOM 1466 C CA . GLU A 1 182 ? -20.226 10.579 12.095 1.00 87.06 182 GLU A CA 1
ATOM 1467 C C . GLU A 1 182 ? -20.033 10.952 10.622 1.00 87.06 182 GLU A C 1
ATOM 1469 O O . GLU A 1 182 ? -19.976 10.070 9.770 1.00 87.06 182 GLU A O 1
ATOM 1474 N N . PHE A 1 183 ? -19.815 12.238 10.320 1.00 89.12 183 PHE A N 1
ATOM 1475 C CA . PHE A 1 183 ? -19.558 12.665 8.945 1.00 89.12 183 PHE A CA 1
ATOM 1476 C C . PHE A 1 183 ? -18.307 12.002 8.348 1.00 89.12 183 PHE A C 1
ATOM 1478 O O . PHE A 1 183 ? -18.307 11.627 7.177 1.00 89.12 183 PHE A O 1
ATOM 1485 N N . LYS A 1 184 ? -17.216 11.869 9.116 1.00 90.88 184 LYS A N 1
ATOM 1486 C CA . LYS A 1 184 ? -15.983 11.227 8.627 1.00 90.88 184 LYS A CA 1
ATOM 1487 C C . LYS A 1 184 ? -16.216 9.756 8.310 1.00 90.88 184 LYS A C 1
ATOM 1489 O O . LYS A 1 184 ? -15.731 9.287 7.282 1.00 90.88 184 LYS A O 1
ATOM 1494 N N . ASP A 1 185 ? -16.963 9.063 9.162 1.00 92.06 185 ASP A N 1
ATOM 1495 C CA . ASP A 1 185 ? -17.323 7.665 8.957 1.00 92.06 185 ASP A CA 1
ATOM 1496 C C . ASP A 1 185 ? -18.237 7.503 7.738 1.00 92.06 185 ASP A C 1
ATOM 1498 O O . ASP A 1 185 ? -17.972 6.664 6.881 1.00 92.06 185 ASP A O 1
ATOM 1502 N N . GLU A 1 186 ? -19.279 8.329 7.606 1.00 91.44 186 GLU A N 1
ATOM 1503 C CA . GLU A 1 186 ? -20.166 8.336 6.436 1.00 91.44 186 GLU A CA 1
ATOM 1504 C C . GLU A 1 186 ? -19.409 8.654 5.146 1.00 91.44 186 GLU A C 1
ATOM 1506 O O . GLU A 1 186 ? -19.585 7.968 4.139 1.00 91.44 186 GLU A O 1
ATOM 1511 N N . PHE A 1 187 ? -18.526 9.655 5.168 1.00 92.69 187 PHE A N 1
ATOM 1512 C CA . PHE A 1 187 ? -17.699 10.003 4.017 1.00 92.69 187 PHE A CA 1
ATOM 1513 C C . PHE A 1 187 ? -16.744 8.862 3.645 1.00 92.69 187 PHE A C 1
ATOM 1515 O O . PHE A 1 187 ? -16.573 8.565 2.465 1.00 92.69 187 PHE A O 1
ATOM 1522 N N . ALA A 1 188 ? -16.141 8.188 4.626 1.00 95.06 188 ALA A N 1
ATOM 1523 C CA . ALA A 1 188 ? -15.279 7.037 4.375 1.00 95.06 188 ALA A CA 1
ATOM 1524 C C . ALA A 1 188 ? -16.064 5.839 3.809 1.00 95.06 188 ALA A C 1
ATOM 1526 O O . ALA A 1 188 ? -15.580 5.175 2.892 1.00 95.06 188 ALA A O 1
ATOM 1527 N N . LYS A 1 189 ? -17.295 5.594 4.284 1.00 95.31 189 LYS A N 1
ATOM 1528 C CA . LYS A 1 189 ? -18.204 4.584 3.709 1.00 95.31 189 LYS A CA 1
ATOM 1529 C C . LYS A 1 189 ? -18.576 4.935 2.267 1.00 95.31 189 LYS A C 1
ATOM 1531 O O . LYS A 1 189 ? -18.544 4.070 1.400 1.00 95.31 189 LYS A O 1
ATOM 1536 N N . ALA A 1 190 ? -18.881 6.203 1.996 1.00 94.31 190 ALA A N 1
ATOM 1537 C CA . ALA A 1 190 ? -19.161 6.698 0.652 1.00 94.31 190 ALA A CA 1
ATOM 1538 C C . ALA A 1 190 ? -17.951 6.528 -0.280 1.00 94.31 190 ALA A C 1
ATOM 1540 O O . ALA A 1 190 ? -18.095 6.049 -1.401 1.00 94.31 190 ALA A O 1
ATOM 1541 N N . LEU A 1 191 ? -16.744 6.836 0.204 1.00 95.56 191 LEU A N 1
ATOM 1542 C CA . LEU A 1 191 ? -15.510 6.590 -0.534 1.00 95.56 191 LEU A CA 1
ATOM 1543 C C . LEU A 1 191 ? -15.341 5.097 -0.854 1.00 95.56 191 LEU A C 1
ATOM 1545 O O . LEU A 1 191 ? -15.064 4.769 -2.001 1.00 95.56 191 LEU A O 1
ATOM 1549 N N . ASN A 1 192 ? -15.569 4.193 0.106 1.00 97.38 192 ASN A N 1
ATOM 1550 C CA . ASN A 1 192 ? -15.490 2.744 -0.120 1.00 97.38 192 ASN A CA 1
ATOM 1551 C C . ASN A 1 192 ? -16.395 2.264 -1.272 1.00 97.38 192 ASN A C 1
ATOM 1553 O O . ASN A 1 192 ? -16.001 1.381 -2.030 1.00 97.38 192 ASN A O 1
ATOM 1557 N N . LEU A 1 193 ? -17.582 2.854 -1.444 1.00 94.81 193 LEU A N 1
ATOM 1558 C CA . LEU A 1 193 ? -18.474 2.507 -2.557 1.00 94.81 193 LEU A CA 1
ATOM 1559 C C . LEU A 1 193 ? -17.910 2.888 -3.933 1.00 94.81 193 LEU A C 1
ATOM 1561 O O . LEU A 1 193 ? -18.271 2.253 -4.918 1.00 94.81 193 LEU A O 1
ATOM 1565 N N . LEU A 1 194 ? -17.058 3.913 -4.000 1.00 94.56 194 LEU A N 1
ATOM 1566 C CA . LEU A 1 194 ? -16.454 4.394 -5.245 1.00 94.56 194 LEU A CA 1
ATOM 1567 C C . LEU A 1 194 ? -15.098 3.752 -5.531 1.00 94.56 194 LEU A C 1
ATOM 1569 O O . LEU A 1 194 ? -14.727 3.619 -6.693 1.00 94.56 194 LEU A O 1
ATOM 1573 N N . LEU A 1 195 ? -14.346 3.385 -4.489 1.00 96.75 195 LEU A N 1
ATOM 1574 C CA . LEU A 1 195 ? -13.037 2.765 -4.662 1.00 96.75 195 LEU A CA 1
ATOM 1575 C C . LEU A 1 195 ? -13.161 1.430 -5.407 1.00 96.75 195 LEU A C 1
ATOM 1577 O O . LEU A 1 195 ? -14.012 0.614 -5.036 1.00 96.75 195 LEU A O 1
ATOM 1581 N N . PRO A 1 196 ? -12.285 1.162 -6.394 1.00 96.06 196 PRO A N 1
ATOM 1582 C CA . PRO A 1 196 ? -12.144 -0.177 -6.928 1.00 96.06 196 PRO A CA 1
ATOM 1583 C C . PRO A 1 196 ? -11.514 -1.079 -5.866 1.00 96.06 196 PRO A C 1
ATOM 1585 O O . PRO A 1 196 ? -10.914 -0.620 -4.889 1.00 96.06 196 PRO A O 1
ATOM 1588 N N . GLU A 1 197 ? -11.596 -2.383 -6.085 1.00 97.12 197 GLU A N 1
ATOM 1589 C CA . GLU A 1 197 ? -10.723 -3.302 -5.369 1.00 97.12 197 GLU A CA 1
ATOM 1590 C C . GLU A 1 197 ? -9.281 -3.097 -5.849 1.00 97.12 197 GLU A C 1
ATOM 1592 O O . GLU A 1 197 ? -8.990 -3.185 -7.046 1.00 97.12 197 GLU A O 1
ATOM 1597 N N . PHE A 1 198 ? -8.387 -2.791 -4.910 1.00 98.31 198 PHE A N 1
ATOM 1598 C CA . PHE A 1 198 ? -6.951 -2.768 -5.142 1.00 98.31 198 PHE A CA 1
ATOM 1599 C C . PHE A 1 198 ? -6.404 -4.172 -4.933 1.00 98.31 198 PHE A C 1
ATOM 1601 O O . PHE A 1 198 ? -6.493 -4.728 -3.836 1.00 98.31 198 PHE A O 1
ATOM 1608 N N . ASP A 1 199 ? -5.794 -4.739 -5.966 1.00 98.44 199 ASP A N 1
ATOM 1609 C CA . ASP A 1 199 ? -5.129 -6.035 -5.876 1.00 98.44 199 ASP A CA 1
ATOM 1610 C C . ASP A 1 199 ? -3.972 -6.017 -4.868 1.00 98.44 199 ASP A C 1
ATOM 1612 O O . ASP A 1 199 ? -3.707 -7.025 -4.208 1.00 98.44 199 ASP A O 1
ATOM 1616 N N . LEU A 1 200 ? -3.296 -4.868 -4.744 1.00 98.75 200 LEU A N 1
ATOM 1617 C CA . LEU A 1 200 ? -2.218 -4.649 -3.789 1.00 98.75 200 LEU A CA 1
ATOM 1618 C C . LEU A 1 200 ? -2.276 -3.243 -3.184 1.00 98.75 200 LEU A C 1
ATOM 1620 O O . LEU A 1 200 ? -2.283 -2.237 -3.895 1.00 98.75 200 LEU A O 1
ATOM 1624 N N . VAL A 1 201 ? -2.220 -3.179 -1.857 1.00 98.81 201 VAL A N 1
ATOM 1625 C CA . VAL A 1 201 ? -1.924 -1.955 -1.109 1.00 98.81 201 VAL A CA 1
ATOM 1626 C C . VAL A 1 201 ? -0.485 -2.021 -0.602 1.00 98.81 201 VAL A C 1
ATOM 1628 O O . VAL A 1 201 ? -0.123 -2.958 0.105 1.00 98.81 201 VAL A O 1
ATOM 1631 N N . VAL A 1 202 ? 0.337 -1.032 -0.942 1.00 98.75 202 VAL A N 1
ATOM 1632 C CA . VAL A 1 202 ? 1.694 -0.865 -0.408 1.00 98.75 202 VAL A CA 1
ATOM 1633 C C . VAL A 1 202 ? 1.646 0.169 0.712 1.00 98.75 202 VAL A C 1
ATOM 1635 O O . VAL A 1 202 ? 1.399 1.350 0.466 1.00 98.75 202 VAL A O 1
ATOM 1638 N N . MET A 1 203 ? 1.872 -0.276 1.945 1.00 97.94 203 MET A N 1
ATOM 1639 C CA . MET A 1 203 ? 1.843 0.551 3.149 1.00 97.94 203 MET A CA 1
ATOM 1640 C C . MET A 1 203 ? 3.269 0.811 3.643 1.00 97.94 203 MET A C 1
ATOM 1642 O O . MET A 1 203 ? 3.909 -0.069 4.217 1.00 97.94 203 MET A O 1
ATOM 1646 N N . ASP A 1 204 ? 3.760 2.030 3.426 1.00 96.81 204 ASP A N 1
ATOM 1647 C CA . ASP A 1 204 ? 5.092 2.458 3.854 1.00 96.81 204 ASP A CA 1
ATOM 1648 C C . ASP A 1 204 ? 5.069 3.009 5.285 1.00 96.81 204 ASP A C 1
ATOM 1650 O O . ASP A 1 204 ? 4.177 3.773 5.662 1.00 96.81 204 ASP A O 1
ATOM 1654 N N . GLU A 1 205 ? 6.067 2.632 6.079 1.00 94.25 205 GLU A N 1
ATOM 1655 C CA . GLU A 1 205 ? 6.128 2.836 7.529 1.00 94.25 205 GLU A CA 1
ATOM 1656 C C . GLU A 1 205 ? 4.882 2.307 8.261 1.00 94.25 205 GLU A C 1
ATOM 1658 O O . GLU A 1 205 ? 4.185 3.038 8.979 1.00 94.25 205 GLU A O 1
ATOM 1663 N N . GLY A 1 206 ? 4.603 1.011 8.076 1.00 93.12 206 GLY A N 1
ATOM 1664 C CA . GLY A 1 206 ? 3.441 0.306 8.629 1.00 93.12 206 GLY A CA 1
ATOM 1665 C C . GLY A 1 206 ? 3.254 0.473 10.141 1.00 93.12 206 GLY A C 1
ATOM 1666 O O . GLY A 1 206 ? 2.116 0.560 10.606 1.00 93.12 206 GLY A O 1
ATOM 1667 N N . HIS A 1 207 ? 4.342 0.663 10.899 1.00 93.00 207 HIS A N 1
ATOM 1668 C CA . HIS A 1 207 ? 4.315 0.915 12.346 1.00 93.00 207 HIS A CA 1
ATOM 1669 C C . HIS A 1 207 ? 3.437 2.120 12.745 1.00 93.00 207 HIS A C 1
ATOM 1671 O O . HIS A 1 207 ? 2.904 2.173 13.853 1.00 93.00 207 HIS A O 1
ATOM 1677 N N . ASN A 1 208 ? 3.180 3.067 11.831 1.00 94.06 208 ASN A N 1
ATOM 1678 C CA . ASN A 1 208 ? 2.238 4.170 12.057 1.00 94.06 208 ASN A CA 1
ATOM 1679 C C . ASN A 1 208 ? 0.788 3.710 12.310 1.00 94.06 208 ASN A C 1
ATOM 1681 O O . ASN A 1 208 ? -0.035 4.509 12.771 1.00 94.06 208 ASN A O 1
ATOM 1685 N N . LEU A 1 209 ? 0.464 2.450 12.004 1.00 95.19 209 LEU A N 1
ATOM 1686 C CA . LEU A 1 209 ? -0.835 1.818 12.227 1.00 95.19 209 LEU A CA 1
ATOM 1687 C C . LEU A 1 209 ? -0.871 0.935 13.489 1.00 95.19 209 LEU A C 1
ATOM 1689 O O . LEU A 1 209 ? -1.878 0.279 13.723 1.00 95.19 209 LEU A O 1
ATOM 1693 N N . LYS A 1 210 ? 0.160 0.957 14.351 1.00 93.56 210 LYS A N 1
ATOM 1694 C CA . LYS A 1 210 ? 0.270 0.115 15.566 1.00 93.56 210 LYS A CA 1
ATOM 1695 C C . LYS A 1 210 ? -0.908 0.177 16.548 1.00 93.56 210 LYS A C 1
ATOM 1697 O O . LYS A 1 210 ? -1.076 -0.731 17.358 1.00 93.56 210 LYS A O 1
ATOM 1702 N N . HIS A 1 211 ? -1.707 1.244 16.500 1.00 93.75 211 HIS A N 1
ATOM 1703 C CA . HIS A 1 211 ? -2.905 1.414 17.332 1.00 93.75 211 HIS A CA 1
ATOM 1704 C C . HIS A 1 211 ? -4.177 0.817 16.716 1.00 93.75 211 HIS A C 1
ATOM 1706 O O . HIS A 1 211 ? -5.210 0.821 17.370 1.00 93.75 211 HIS A O 1
ATOM 1712 N N . GLY A 1 212 ? -4.112 0.317 15.481 1.00 94.56 212 GLY A N 1
ATOM 1713 C CA . GLY A 1 212 ? -5.191 -0.440 14.859 1.00 94.56 212 GLY A CA 1
ATOM 1714 C C . GLY A 1 212 ? -6.393 0.400 14.453 1.00 94.56 212 GLY A C 1
ATOM 1715 O O . GLY A 1 212 ? -6.272 1.601 14.168 1.00 94.56 212 GLY A O 1
ATOM 1716 N N . PHE A 1 213 ? -7.538 -0.274 14.405 1.00 95.38 213 PHE A N 1
ATOM 1717 C CA . PHE A 1 213 ? -8.849 0.253 14.054 1.00 95.38 213 PHE A CA 1
ATOM 1718 C C . PHE A 1 213 ? -9.765 0.282 15.289 1.00 95.38 213 PHE A C 1
ATOM 1720 O O . PHE A 1 213 ? -9.731 -0.616 16.121 1.00 95.38 213 PHE A O 1
ATOM 1727 N N . GLY A 1 214 ? -10.579 1.331 15.438 1.00 92.38 214 GLY A N 1
ATOM 1728 C CA . GLY A 1 214 ? -11.478 1.474 16.586 1.00 92.38 214 GLY A CA 1
ATOM 1729 C C . GLY A 1 214 ? -12.068 2.876 16.730 1.00 92.38 214 GLY A C 1
ATOM 1730 O O . GLY A 1 214 ? -11.912 3.730 15.854 1.00 92.38 214 GLY A O 1
ATOM 1731 N N . GLU A 1 215 ? -12.775 3.120 17.834 1.00 86.44 215 GLU A N 1
ATOM 1732 C CA . GLU A 1 215 ? -13.305 4.449 18.189 1.00 86.44 215 GLU A CA 1
ATOM 1733 C C . GLU A 1 215 ? -12.281 5.289 18.962 1.00 86.44 215 GLU A C 1
ATOM 1735 O O . GLU A 1 215 ? -12.150 6.484 18.719 1.00 86.44 215 GLU A O 1
ATOM 1740 N N . GLN A 1 216 ? -11.482 4.658 19.828 1.00 86.88 216 GLN A N 1
ATOM 1741 C CA . GLN A 1 216 ? -10.477 5.323 20.670 1.00 86.88 216 GLN A CA 1
ATOM 1742 C C . GLN A 1 216 ? -9.068 5.334 20.049 1.00 86.88 216 GLN A C 1
ATOM 1744 O O . GLN A 1 216 ? -8.060 5.327 20.755 1.00 86.88 216 GLN A O 1
ATOM 1749 N N . VAL A 1 217 ? -8.978 5.334 18.718 1.00 89.88 217 VAL A N 1
ATOM 1750 C CA . VAL A 1 217 ? -7.704 5.354 17.976 1.00 89.88 217 VAL A CA 1
ATOM 1751 C C . VAL A 1 217 ? -7.572 6.640 17.164 1.00 89.88 217 VAL A C 1
ATOM 1753 O O . VAL A 1 217 ? -8.497 7.447 17.071 1.00 89.88 217 VAL A O 1
ATOM 1756 N N . ALA A 1 218 ? -6.416 6.848 16.529 1.00 88.31 218 ALA A N 1
ATOM 1757 C CA . ALA A 1 218 ? -6.239 7.978 15.625 1.00 88.31 218 ALA A CA 1
ATOM 1758 C C . ALA A 1 218 ? -7.342 7.985 14.549 1.00 88.31 218 ALA A C 1
ATOM 1760 O O . ALA A 1 218 ? -7.471 7.022 13.793 1.00 88.31 218 ALA A O 1
ATOM 1761 N N . THR A 1 219 ? -8.081 9.096 14.421 1.00 90.44 219 THR A N 1
ATOM 1762 C CA . THR A 1 219 ? -9.182 9.255 13.445 1.00 90.44 219 THR A CA 1
ATOM 1763 C C . THR A 1 219 ? -8.781 8.809 12.038 1.00 90.44 219 THR A C 1
ATOM 1765 O O . THR A 1 219 ? -9.564 8.204 11.316 1.00 90.44 219 THR A O 1
ATOM 1768 N N . ARG A 1 220 ? -7.532 9.077 11.654 1.00 93.12 220 ARG A N 1
ATOM 1769 C CA . ARG A 1 220 ? -6.949 8.656 10.384 1.00 93.12 220 ARG A CA 1
ATOM 1770 C C . ARG A 1 220 ? -7.031 7.139 10.161 1.00 93.12 220 ARG A C 1
ATOM 1772 O O . ARG A 1 220 ? -7.399 6.725 9.069 1.00 93.12 220 ARG A O 1
ATOM 1779 N N . ASN A 1 221 ? -6.682 6.326 11.161 1.00 95.44 221 ASN A N 1
ATOM 1780 C CA . ASN A 1 221 ? -6.727 4.866 11.048 1.00 95.44 221 ASN A CA 1
ATOM 1781 C C . ASN A 1 221 ? -8.168 4.379 10.905 1.00 95.44 221 ASN A C 1
ATOM 1783 O O . ASN A 1 221 ? -8.432 3.508 10.084 1.00 95.44 221 ASN A O 1
ATOM 1787 N N . ARG A 1 222 ? -9.101 4.990 11.648 1.00 95.31 222 ARG A N 1
ATOM 1788 C CA . ARG A 1 222 ? -10.532 4.712 11.510 1.00 95.31 222 ARG A CA 1
ATOM 1789 C C . ARG A 1 222 ? -11.018 5.019 10.093 1.00 95.31 222 ARG A C 1
ATOM 1791 O O . ARG A 1 222 ? -11.567 4.148 9.437 1.00 95.31 222 ARG A O 1
ATOM 1798 N N . VAL A 1 223 ? -10.746 6.218 9.580 1.00 96.19 223 VAL A N 1
ATOM 1799 C CA . VAL A 1 223 ? -11.130 6.615 8.213 1.00 96.19 223 VAL A CA 1
ATOM 1800 C C . VAL A 1 223 ? -10.499 5.697 7.163 1.00 96.19 223 VAL A C 1
ATOM 1802 O O . VAL A 1 223 ? -11.187 5.293 6.230 1.00 96.19 223 VAL A O 1
ATOM 1805 N N . LEU A 1 224 ? -9.220 5.335 7.318 1.00 97.50 224 LEU A N 1
ATOM 1806 C CA . LEU A 1 224 ? -8.538 4.381 6.439 1.00 97.50 224 LEU A CA 1
ATOM 1807 C C . LEU A 1 224 ? -9.222 3.009 6.465 1.00 97.50 224 LEU A C 1
ATOM 1809 O O . LEU A 1 224 ? -9.579 2.508 5.405 1.00 97.50 224 LEU A O 1
ATOM 1813 N N . GLY A 1 225 ? -9.457 2.434 7.647 1.00 97.69 225 GLY A N 1
ATOM 1814 C CA . GLY A 1 225 ? -10.105 1.128 7.767 1.00 97.69 225 GLY A CA 1
ATOM 1815 C C . GLY A 1 225 ? -11.521 1.129 7.201 1.00 97.69 225 GLY A C 1
ATOM 1816 O O . GLY A 1 225 ? -11.874 0.251 6.416 1.00 97.69 225 GLY A O 1
ATOM 1817 N N . ILE A 1 226 ? -12.313 2.170 7.482 1.00 97.56 226 ILE A N 1
ATOM 1818 C CA . ILE A 1 226 ? -13.651 2.305 6.899 1.00 97.56 226 ILE A CA 1
ATOM 1819 C C . ILE A 1 226 ? -13.567 2.397 5.370 1.00 97.56 226 ILE A C 1
ATOM 1821 O O . ILE A 1 226 ? -14.290 1.671 4.689 1.00 97.56 226 ILE A O 1
ATOM 1825 N N . ALA A 1 227 ? -12.684 3.239 4.823 1.00 97.56 227 ALA A N 1
ATOM 1826 C CA . ALA A 1 227 ? -12.509 3.383 3.377 1.00 97.56 227 ALA A CA 1
ATOM 1827 C C . ALA A 1 227 ? -12.046 2.074 2.715 1.00 97.56 227 ALA A C 1
ATOM 1829 O O . ALA A 1 227 ? -12.470 1.766 1.602 1.00 97.56 227 ALA A O 1
ATOM 1830 N N . MET A 1 228 ? -11.229 1.280 3.410 1.00 98.00 228 MET A N 1
ATOM 1831 C CA . MET A 1 228 ? -10.746 -0.024 2.946 1.00 98.00 228 MET A CA 1
ATOM 1832 C C . MET A 1 228 ? -11.732 -1.175 3.178 1.00 98.00 228 MET A C 1
ATOM 1834 O O . MET A 1 228 ? -11.466 -2.287 2.724 1.00 98.00 228 MET A O 1
ATOM 1838 N N . GLY A 1 229 ? -12.880 -0.919 3.812 1.00 97.19 229 GLY A N 1
ATOM 183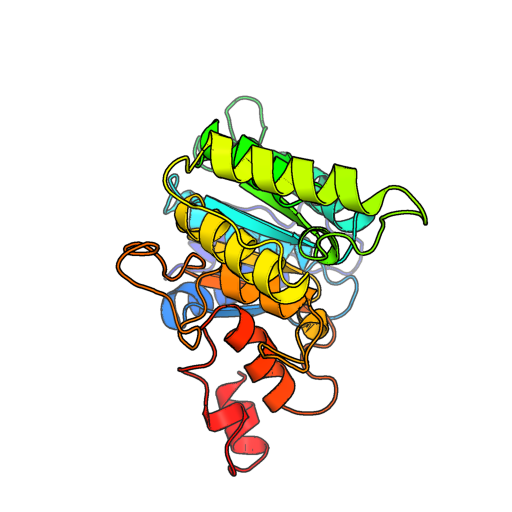9 C CA . GLY A 1 229 ? -13.945 -1.909 3.953 1.00 97.19 229 GLY A CA 1
ATOM 1840 C C . GLY A 1 229 ? -13.836 -2.801 5.182 1.00 97.19 229 GLY A C 1
ATOM 1841 O O . GLY A 1 229 ? -14.126 -3.992 5.070 1.00 97.19 229 GLY A O 1
ATOM 1842 N N . HIS A 1 230 ? -13.373 -2.263 6.314 1.00 97.19 230 HIS A N 1
ATOM 1843 C CA . HIS A 1 230 ? -13.166 -3.023 7.546 1.00 97.19 230 HIS A CA 1
ATOM 1844 C C . HIS A 1 230 ? -14.403 -3.865 7.933 1.00 97.19 230 HIS A C 1
ATOM 1846 O O . HIS A 1 230 ? -15.507 -3.315 8.013 1.00 97.19 230 HIS A O 1
ATOM 1852 N N . PRO A 1 231 ? -14.246 -5.177 8.201 1.00 93.38 231 PRO A N 1
ATOM 1853 C CA . PRO A 1 231 ? -15.374 -6.092 8.398 1.00 93.38 231 PRO A CA 1
ATOM 1854 C C . PRO A 1 231 ? -16.189 -5.806 9.666 1.00 93.38 231 PRO A C 1
ATOM 1856 O O . PRO A 1 231 ? -17.401 -6.004 9.660 1.00 93.38 231 PRO A O 1
ATOM 1859 N N . ASP A 1 232 ? -15.550 -5.293 10.719 1.00 91.19 232 ASP A N 1
ATOM 1860 C CA . ASP A 1 232 ? -16.212 -5.028 12.007 1.00 91.19 232 ASP A CA 1
ATOM 1861 C C . ASP A 1 232 ? -17.108 -3.777 12.007 1.00 91.19 232 ASP A C 1
ATOM 1863 O O . ASP A 1 232 ? -17.789 -3.487 12.992 1.00 91.19 232 ASP A O 1
ATOM 1867 N N . LEU A 1 233 ? -17.130 -3.004 10.916 1.00 91.56 233 LEU A N 1
ATOM 1868 C CA . LEU A 1 233 ? -17.968 -1.814 10.834 1.00 91.56 233 LEU A CA 1
ATOM 1869 C C . LEU A 1 233 ? -19.431 -2.187 10.562 1.00 91.56 233 LEU A C 1
ATOM 1871 O O . LEU A 1 233 ? -19.773 -2.705 9.498 1.00 91.56 233 LEU A O 1
ATOM 1875 N N . SER A 1 234 ? -20.324 -1.807 11.477 1.00 88.69 234 SER A N 1
ATOM 1876 C CA . SER A 1 234 ? -21.763 -1.859 11.214 1.00 88.69 234 SER A CA 1
ATOM 1877 C C . SER A 1 234 ? -22.153 -0.834 10.142 1.00 88.69 234 SER A C 1
ATOM 1879 O O . SER A 1 234 ? -21.918 0.376 10.270 1.00 88.69 234 SER A O 1
ATOM 1881 N N . VAL A 1 235 ? -22.745 -1.329 9.058 1.00 89.81 235 VAL A N 1
ATOM 1882 C CA . VAL A 1 235 ? -23.184 -0.537 7.907 1.00 89.81 235 VAL A CA 1
ATOM 1883 C C . VAL A 1 235 ? -24.639 -0.832 7.584 1.00 89.81 235 VAL A C 1
ATOM 1885 O O . VAL A 1 235 ? -25.050 -1.989 7.505 1.00 89.81 235 VAL A O 1
ATOM 1888 N N . ASP A 1 236 ? -25.410 0.227 7.339 1.00 89.19 236 ASP A N 1
ATOM 1889 C CA . ASP A 1 236 ? -26.755 0.107 6.790 1.00 89.19 236 ASP A CA 1
ATOM 1890 C C . ASP A 1 236 ? -26.668 -0.451 5.364 1.00 89.19 236 ASP A C 1
ATOM 1892 O O . ASP A 1 236 ? -26.302 0.249 4.417 1.00 89.19 236 ASP A O 1
ATOM 1896 N N . ARG A 1 237 ? -26.993 -1.736 5.207 1.00 89.56 237 ARG A N 1
ATOM 1897 C CA . ARG A 1 237 ? -26.909 -2.448 3.926 1.00 89.56 237 ARG A CA 1
ATOM 1898 C C . ARG A 1 237 ? -27.928 -1.961 2.895 1.00 89.56 237 ARG A C 1
ATOM 1900 O O . ARG A 1 237 ? -27.749 -2.270 1.718 1.00 89.56 237 ARG A O 1
ATOM 1907 N N . SER A 1 238 ? -28.946 -1.194 3.294 1.00 88.38 238 SER A N 1
ATOM 1908 C CA . SER A 1 238 ? -29.873 -0.566 2.347 1.00 88.38 238 SER A CA 1
ATOM 1909 C C . SER A 1 238 ? -29.204 0.575 1.570 1.00 88.38 238 SER A C 1
ATOM 1911 O O . SER A 1 238 ? -29.423 0.712 0.368 1.00 88.38 238 SER A O 1
ATOM 1913 N N . LEU A 1 239 ? -28.319 1.331 2.229 1.00 86.00 239 LEU A N 1
ATOM 1914 C CA . LEU A 1 239 ? -27.582 2.458 1.647 1.00 86.00 239 LEU A CA 1
ATOM 1915 C C . LEU A 1 239 ? -26.187 2.060 1.145 1.00 86.00 239 LEU A C 1
ATOM 1917 O O . LEU A 1 239 ? -25.710 2.572 0.133 1.00 86.00 239 LEU A O 1
ATOM 1921 N N . PHE A 1 240 ? -25.541 1.117 1.830 1.00 89.50 240 PHE A N 1
ATOM 1922 C CA . PHE A 1 240 ? -24.158 0.698 1.603 1.00 89.50 240 PHE A CA 1
ATOM 1923 C C . PHE A 1 240 ? -24.075 -0.771 1.165 1.00 89.50 240 PHE A C 1
ATOM 1925 O O . PHE A 1 240 ? -23.261 -1.550 1.667 1.00 89.50 240 PHE A O 1
ATOM 1932 N N . LYS A 1 241 ? -24.932 -1.169 0.215 1.00 87.12 241 LYS A N 1
ATOM 1933 C CA . LYS A 1 241 ? -25.054 -2.558 -0.267 1.00 87.12 241 LYS A CA 1
ATOM 1934 C C . LYS A 1 241 ? -23.713 -3.178 -0.678 1.00 87.12 241 LYS A C 1
ATOM 1936 O O . LYS A 1 241 ? -23.448 -4.329 -0.347 1.00 87.12 241 LYS A O 1
ATOM 1941 N N . HIS A 1 242 ? -22.869 -2.402 -1.358 1.00 90.06 242 HIS A N 1
ATOM 1942 C CA . HIS A 1 242 ? -21.572 -2.841 -1.890 1.00 90.06 242 HIS A CA 1
ATOM 1943 C C . HIS A 1 242 ? -20.379 -2.492 -0.991 1.00 90.06 242 HIS A C 1
ATOM 1945 O O . HIS A 1 242 ? -19.231 -2.575 -1.433 1.00 90.06 242 HIS A O 1
ATOM 1951 N N . TYR A 1 243 ? -20.633 -2.099 0.261 1.00 96.38 243 TYR A N 1
ATOM 1952 C CA . TYR A 1 243 ? -19.562 -1.890 1.225 1.00 96.38 243 TYR A CA 1
ATOM 1953 C C . TYR A 1 243 ? -18.841 -3.202 1.517 1.00 96.38 243 TYR A C 1
ATOM 1955 O O . TYR A 1 243 ? -19.468 -4.196 1.907 1.00 96.38 243 TYR A O 1
ATOM 1963 N N . GLY A 1 244 ? -17.526 -3.192 1.346 1.00 96.75 244 GLY A N 1
ATOM 1964 C CA . GLY A 1 244 ? -16.704 -4.375 1.531 1.00 96.75 244 GLY A CA 1
ATOM 1965 C C . GLY A 1 244 ? -15.225 -4.108 1.280 1.00 96.75 244 GLY A C 1
ATOM 1966 O O . GLY A 1 244 ? -14.846 -2.963 1.009 1.00 96.75 244 GLY A O 1
ATOM 1967 N N . PRO A 1 245 ? -14.394 -5.158 1.378 1.00 97.38 245 PRO A N 1
ATOM 1968 C CA . PRO A 1 245 ? -12.948 -5.040 1.278 1.00 97.38 245 PRO A CA 1
ATOM 1969 C C . PRO A 1 245 ? -12.510 -4.342 -0.014 1.00 97.38 245 PRO A C 1
ATOM 1971 O O . PRO A 1 245 ? -13.037 -4.609 -1.094 1.00 97.38 245 PRO A O 1
ATOM 1974 N N . ARG A 1 246 ? -11.527 -3.445 0.101 1.00 97.94 246 ARG A N 1
ATOM 1975 C CA . ARG A 1 246 ? -10.856 -2.795 -1.043 1.00 97.94 246 ARG A CA 1
ATOM 1976 C C . ARG A 1 246 ? -9.371 -3.114 -1.127 1.00 97.94 246 ARG A C 1
ATOM 1978 O O . ARG A 1 246 ? -8.729 -2.711 -2.085 1.00 97.94 246 ARG A O 1
ATOM 1985 N N . ALA A 1 247 ? -8.840 -3.856 -0.157 1.00 97.88 247 ALA A N 1
ATOM 1986 C CA . ALA A 1 247 ? -7.464 -4.333 -0.144 1.00 97.88 247 ALA A CA 1
ATOM 1987 C C . ALA A 1 247 ? -7.430 -5.854 -0.367 1.00 97.88 247 ALA A C 1
ATOM 1989 O O . ALA A 1 247 ? -7.649 -6.645 0.557 1.00 97.88 247 ALA A O 1
ATOM 1990 N N . GLY A 1 248 ? -7.146 -6.272 -1.602 1.00 97.56 248 GLY A N 1
ATOM 1991 C CA . GLY A 1 248 ? -6.951 -7.674 -1.965 1.00 97.56 248 GLY A CA 1
ATOM 1992 C C . GLY A 1 248 ? -5.761 -8.264 -1.214 1.00 97.56 248 GLY A C 1
ATOM 1993 O O . GLY A 1 248 ? -5.926 -9.194 -0.419 1.00 97.56 248 GLY A O 1
ATOM 1994 N N . LYS A 1 249 ? -4.583 -7.660 -1.396 1.00 98.50 249 LYS A N 1
ATOM 1995 C CA . LYS A 1 249 ? -3.355 -7.983 -0.661 1.00 98.50 249 LYS A CA 1
ATOM 1996 C C . LYS A 1 249 ? -2.711 -6.730 -0.069 1.00 98.50 249 LYS A C 1
ATOM 1998 O O . LYS A 1 249 ? -2.939 -5.632 -0.576 1.00 98.50 249 LYS A O 1
ATOM 2003 N N . VAL A 1 250 ? -1.900 -6.879 0.980 1.00 98.62 250 VAL A N 1
ATOM 2004 C CA . VAL A 1 250 ? -1.205 -5.746 1.622 1.00 98.62 250 VAL A CA 1
ATOM 2005 C C . VAL A 1 250 ? 0.275 -6.049 1.836 1.00 98.62 250 VAL A C 1
ATOM 2007 O O . VAL A 1 250 ? 0.628 -7.011 2.514 1.00 98.62 250 VAL A O 1
ATOM 2010 N N . LEU A 1 251 ? 1.138 -5.209 1.270 1.00 98.62 251 LEU A N 1
ATOM 2011 C CA . LEU A 1 251 ? 2.580 -5.229 1.485 1.00 98.62 251 LEU A CA 1
ATOM 2012 C C . LEU A 1 251 ? 2.957 -4.108 2.453 1.00 98.62 251 LEU A C 1
ATOM 2014 O O . LEU A 1 251 ? 2.840 -2.931 2.113 1.00 98.62 251 LEU A O 1
ATOM 2018 N N . PHE A 1 252 ? 3.427 -4.470 3.640 1.00 97.88 252 PHE A N 1
ATOM 2019 C CA . PHE A 1 252 ? 3.898 -3.520 4.640 1.00 97.88 252 PHE A CA 1
ATOM 2020 C C . PHE A 1 252 ? 5.409 -3.345 4.565 1.00 97.88 252 PHE A C 1
ATOM 2022 O O . PHE A 1 252 ? 6.149 -4.313 4.400 1.00 97.88 252 PHE A O 1
ATOM 2029 N N . LEU A 1 253 ? 5.868 -2.109 4.740 1.00 96.06 253 LEU A N 1
ATOM 2030 C CA . LEU A 1 253 ? 7.279 -1.759 4.846 1.00 96.06 253 LEU A CA 1
ATOM 2031 C C . LEU A 1 253 ? 7.489 -1.039 6.176 1.00 96.06 253 LEU A C 1
ATOM 2033 O O . LEU A 1 253 ? 6.773 -0.089 6.483 1.00 96.06 253 LEU A O 1
ATOM 2037 N N . SER A 1 254 ? 8.455 -1.466 6.979 1.00 92.31 254 SER A N 1
ATOM 2038 C CA . SER A 1 254 ? 8.848 -0.758 8.207 1.00 92.31 254 SER A CA 1
ATOM 2039 C C . SER A 1 254 ? 10.220 -1.245 8.631 1.00 92.31 254 SER A C 1
ATOM 2041 O O . SER A 1 254 ? 10.469 -2.437 8.568 1.00 92.31 254 SER A O 1
ATOM 2043 N N . ALA A 1 255 ? 11.108 -0.365 9.089 1.00 87.56 255 ALA A N 1
ATOM 2044 C CA . ALA A 1 255 ? 12.357 -0.830 9.707 1.00 87.56 255 ALA A CA 1
ATOM 2045 C C . ALA A 1 255 ? 12.131 -1.456 11.093 1.00 87.56 255 ALA A C 1
ATOM 2047 O O . ALA A 1 255 ? 12.935 -2.247 11.568 1.00 87.56 255 ALA A O 1
ATOM 2048 N N . THR A 1 256 ? 11.032 -1.081 11.745 1.00 84.88 256 THR A N 1
ATOM 2049 C CA . THR A 1 256 ? 10.681 -1.496 13.103 1.00 84.88 256 THR A CA 1
ATOM 2050 C C . THR A 1 256 ? 9.210 -1.913 13.110 1.00 84.88 256 THR A C 1
ATOM 2052 O O . THR A 1 256 ? 8.345 -1.126 13.498 1.00 84.88 256 THR A O 1
ATOM 2055 N N . PRO A 1 257 ? 8.864 -3.103 12.582 1.00 79.38 257 PRO A N 1
ATOM 2056 C CA . PRO A 1 257 ? 7.469 -3.556 12.515 1.00 79.38 257 PRO A CA 1
ATOM 2057 C C . PRO A 1 257 ? 6.860 -3.819 13.902 1.00 79.38 257 PRO A C 1
ATOM 2059 O O . PRO A 1 257 ? 5.643 -3.718 14.068 1.00 79.38 257 PRO A O 1
ATOM 2062 N N . LEU A 1 258 ? 7.711 -4.126 14.887 1.00 84.50 258 LEU A N 1
ATOM 2063 C CA . LEU A 1 258 ? 7.364 -4.435 16.269 1.00 84.50 258 LEU A CA 1
ATOM 2064 C C . LEU A 1 258 ? 8.119 -3.472 17.194 1.00 84.50 258 LEU A C 1
ATOM 2066 O O . LEU A 1 258 ? 9.342 -3.523 17.274 1.00 84.50 258 LEU A O 1
ATOM 2070 N N . GLU A 1 259 ? 7.397 -2.573 17.867 1.00 75.38 259 GLU A N 1
ATOM 2071 C CA . GLU A 1 259 ? 7.991 -1.613 18.815 1.00 75.38 259 GLU A CA 1
ATOM 2072 C C . GLU A 1 259 ? 7.797 -2.036 20.277 1.00 75.38 259 GLU A C 1
ATOM 2074 O O . GLU A 1 259 ? 8.525 -1.575 21.152 1.00 75.38 259 GLU A O 1
ATOM 2079 N N . GLY A 1 260 ? 6.813 -2.894 20.563 1.00 77.19 260 GLY A N 1
ATOM 2080 C CA . GLY A 1 260 ? 6.562 -3.354 21.930 1.00 77.19 260 GLY A CA 1
ATOM 2081 C C . GLY A 1 260 ? 5.850 -4.695 22.054 1.00 77.19 260 GLY A C 1
ATOM 2082 O O . GLY A 1 260 ? 6.185 -5.463 22.946 1.00 77.19 260 GLY A O 1
ATOM 2083 N N . SER A 1 261 ? 4.881 -5.006 21.190 1.00 89.38 261 SER A N 1
ATOM 2084 C CA . SER A 1 261 ? 4.171 -6.290 21.257 1.00 89.38 261 SER A CA 1
ATOM 2085 C C . SER A 1 261 ? 3.669 -6.756 19.896 1.00 89.38 261 SER A C 1
ATOM 2087 O O . SER A 1 261 ? 3.367 -5.942 19.023 1.00 89.38 261 SER A O 1
ATOM 2089 N N . TYR A 1 262 ? 3.495 -8.069 19.736 1.00 92.06 262 TYR A N 1
ATOM 2090 C CA . TYR A 1 262 ? 2.882 -8.663 18.541 1.00 92.06 262 TYR A CA 1
ATOM 2091 C C . TYR A 1 262 ? 1.436 -8.206 18.304 1.00 92.06 262 TYR A C 1
ATOM 2093 O O . TYR A 1 262 ? 0.983 -8.164 17.161 1.00 92.06 262 TYR A O 1
ATOM 2101 N N . ALA A 1 263 ? 0.736 -7.741 19.343 1.00 92.19 263 ALA A N 1
ATOM 2102 C CA . ALA A 1 263 ? -0.570 -7.109 19.183 1.00 92.19 263 ALA A CA 1
ATOM 2103 C C . ALA A 1 263 ? -0.503 -5.857 18.292 1.00 92.19 263 ALA A C 1
ATOM 2105 O O . ALA A 1 263 ? -1.432 -5.581 17.541 1.00 92.19 263 ALA A O 1
ATOM 2106 N N . GLN A 1 264 ? 0.613 -5.119 18.310 1.00 93.25 264 GLN A N 1
ATOM 2107 C CA . GLN A 1 264 ? 0.814 -3.993 17.397 1.00 93.25 264 GLN A CA 1
ATOM 2108 C C . GLN A 1 264 ? 0.956 -4.448 15.947 1.00 93.25 264 GLN A C 1
ATOM 2110 O O . GLN A 1 264 ? 0.526 -3.723 15.054 1.00 93.25 264 GLN A O 1
ATOM 2115 N N . LEU A 1 265 ? 1.559 -5.614 15.697 1.00 93.62 265 LEU A N 1
ATOM 2116 C CA . LEU A 1 265 ? 1.637 -6.186 14.354 1.00 93.62 265 LEU A CA 1
ATOM 2117 C C . LEU A 1 265 ? 0.235 -6.568 13.874 1.00 93.62 265 LEU A C 1
ATOM 2119 O O . LEU A 1 265 ? -0.173 -6.144 12.797 1.00 93.62 265 LEU A O 1
ATOM 2123 N N . TRP A 1 266 ? -0.537 -7.257 14.718 1.00 95.69 266 TRP A N 1
ATOM 2124 C CA . TRP A 1 266 ? -1.931 -7.591 14.428 1.00 95.69 266 TRP A CA 1
ATOM 2125 C C . TRP A 1 266 ? -2.772 -6.353 14.110 1.00 95.69 266 TRP A C 1
ATOM 2127 O O . TRP A 1 266 ? -3.421 -6.305 13.071 1.00 95.69 266 TRP A O 1
ATOM 2137 N N . ASN A 1 267 ? -2.679 -5.316 14.946 1.00 95.81 267 ASN A N 1
ATOM 2138 C CA . ASN A 1 267 ? -3.379 -4.047 14.759 1.00 95.81 267 ASN A CA 1
ATOM 2139 C C . ASN A 1 267 ? -3.099 -3.420 13.383 1.00 95.81 267 ASN A C 1
ATOM 2141 O O . ASN A 1 267 ? -4.001 -2.864 12.761 1.00 95.81 267 ASN A O 1
ATOM 2145 N N . GLN A 1 268 ? -1.858 -3.500 12.891 1.00 96.31 268 GLN A N 1
ATOM 2146 C CA . GLN A 1 268 ? -1.500 -2.971 11.571 1.00 96.31 268 GLN A CA 1
ATOM 2147 C C . GLN A 1 268 ? -2.208 -3.732 10.442 1.00 96.31 268 GLN A C 1
ATOM 2149 O O . GLN A 1 268 ? -2.704 -3.105 9.505 1.00 96.31 268 GLN A O 1
ATOM 2154 N N . LEU A 1 269 ? -2.279 -5.065 10.540 1.00 96.69 269 LEU A N 1
ATOM 2155 C CA . LEU A 1 269 ? -2.996 -5.919 9.584 1.00 96.69 269 LEU A CA 1
ATOM 2156 C C . LEU A 1 269 ? -4.509 -5.676 9.648 1.00 96.69 269 LEU A C 1
ATOM 2158 O O . LEU A 1 269 ? -5.191 -5.629 8.621 1.00 96.69 269 LEU A O 1
ATOM 2162 N N . ASP A 1 270 ? -5.025 -5.514 10.863 1.00 97.00 270 ASP A N 1
ATOM 2163 C CA . ASP A 1 270 ? -6.445 -5.368 11.143 1.00 97.00 270 ASP A CA 1
ATOM 2164 C C . ASP A 1 270 ? -7.039 -4.103 10.525 1.00 97.00 270 ASP A C 1
ATOM 2166 O O . ASP A 1 270 ? -8.120 -4.170 9.963 1.00 97.00 270 ASP A O 1
ATOM 2170 N N . VAL A 1 271 ? -6.288 -2.995 10.432 1.00 97.62 271 VAL A N 1
ATOM 2171 C CA . VAL A 1 271 ? -6.744 -1.787 9.707 1.00 97.62 271 VAL A CA 1
ATOM 2172 C C . VAL A 1 271 ? -7.244 -2.096 8.286 1.00 97.62 271 VAL A C 1
ATOM 2174 O O . VAL A 1 271 ? -8.156 -1.427 7.805 1.00 97.62 271 VAL A O 1
ATOM 2177 N N . PHE A 1 272 ? -6.701 -3.118 7.617 1.00 97.75 272 PHE A N 1
ATOM 2178 C CA . PHE A 1 272 ? -7.129 -3.559 6.282 1.00 97.75 272 PHE A CA 1
ATOM 2179 C C . PHE A 1 272 ? -8.046 -4.798 6.297 1.00 97.75 272 PHE A C 1
ATOM 2181 O O . PHE A 1 272 ? -8.251 -5.428 5.258 1.00 97.75 272 PHE A O 1
ATOM 2188 N N . GLY A 1 273 ? -8.572 -5.186 7.460 1.00 96.31 273 GLY A N 1
ATOM 2189 C CA . GLY A 1 273 ? -9.363 -6.399 7.662 1.00 96.31 273 GLY A CA 1
ATOM 2190 C C . GLY A 1 273 ? -8.559 -7.690 7.488 1.00 96.31 273 GLY A C 1
ATOM 2191 O O . GLY A 1 273 ? -9.134 -8.729 7.166 1.00 96.31 273 GLY A O 1
ATOM 2192 N N . LYS A 1 274 ? -7.226 -7.642 7.640 1.00 96.50 274 LYS A N 1
ATOM 2193 C CA . LYS A 1 274 ? -6.329 -8.796 7.441 1.00 96.50 274 LYS A CA 1
ATOM 2194 C C . LYS A 1 274 ? -5.877 -9.460 8.743 1.00 96.50 274 LYS A C 1
ATOM 2196 O O . LYS A 1 274 ? -5.152 -10.445 8.685 1.00 96.50 274 LYS A O 1
ATOM 2201 N N . GLY A 1 275 ? -6.327 -8.980 9.905 1.00 93.75 275 GLY A N 1
ATOM 2202 C CA . GLY A 1 275 ? -5.966 -9.551 11.209 1.00 93.75 275 GLY A CA 1
ATOM 2203 C C . GLY A 1 275 ? -6.582 -10.930 11.494 1.00 93.75 275 GLY A C 1
ATOM 2204 O O . GLY A 1 275 ? -6.074 -11.676 12.328 1.00 93.75 275 GLY A O 1
ATOM 2205 N N . GLY A 1 276 ? -7.659 -11.312 10.799 1.00 92.69 276 GLY A N 1
ATOM 2206 C CA . GLY A 1 276 ? -8.433 -12.519 11.116 1.00 92.69 276 GLY A CA 1
ATOM 2207 C C . GLY A 1 276 ? -7.652 -13.839 11.063 1.00 92.69 276 GLY A C 1
ATOM 2208 O O . GLY A 1 276 ? -7.948 -14.729 11.856 1.00 92.69 276 GLY A O 1
ATOM 2209 N N . ALA A 1 277 ? -6.658 -13.947 10.176 1.00 91.00 277 ALA A N 1
ATOM 2210 C CA . ALA A 1 277 ? -5.812 -15.136 10.020 1.00 91.00 277 ALA A CA 1
ATOM 2211 C C . ALA A 1 277 ? -4.617 -15.187 10.993 1.00 91.00 277 ALA A C 1
ATOM 2213 O O . ALA A 1 277 ? -3.837 -16.128 10.931 1.00 91.00 277 ALA A O 1
ATOM 2214 N N . PHE A 1 278 ? -4.463 -14.175 11.853 1.00 94.06 278 PHE A N 1
ATOM 2215 C CA . PHE A 1 278 ? -3.301 -14.001 12.731 1.00 94.06 278 PHE A CA 1
ATOM 2216 C C . PHE A 1 278 ? -3.717 -13.692 14.177 1.00 94.06 278 PHE A C 1
ATOM 2218 O O . PHE A 1 278 ? -3.037 -12.949 14.886 1.00 94.06 278 PHE A O 1
ATOM 2225 N N . LYS A 1 279 ? -4.875 -14.195 14.624 1.00 93.38 279 LYS A N 1
ATOM 2226 C CA . LYS A 1 279 ? -5.437 -13.903 15.960 1.00 93.38 279 LYS A CA 1
ATOM 2227 C C . LYS A 1 279 ? -4.526 -14.360 17.100 1.00 93.38 279 LYS A C 1
ATOM 2229 O O . LYS A 1 279 ? -4.595 -13.823 18.200 1.00 93.38 279 LYS A O 1
ATOM 2234 N N . GLU A 1 280 ? -3.648 -15.311 16.830 1.00 93.19 280 GLU A N 1
ATOM 2235 C CA . GLU A 1 280 ? -2.605 -15.797 17.720 1.00 93.19 280 GLU A CA 1
ATOM 2236 C C . GLU A 1 280 ? -1.682 -14.657 18.187 1.00 93.19 280 GLU A C 1
ATOM 2238 O O . GLU A 1 280 ? -1.275 -14.641 19.347 1.00 93.19 280 GLU A O 1
ATOM 2243 N N . LEU A 1 281 ? -1.452 -13.631 17.352 1.00 91.62 281 LEU A N 1
ATOM 2244 C CA . LEU A 1 281 ? -0.629 -12.458 17.689 1.00 91.62 281 LEU A CA 1
ATOM 2245 C C . LEU A 1 281 ? -1.198 -11.614 18.845 1.00 91.62 281 LEU A C 1
ATOM 2247 O O . LEU A 1 281 ? -0.442 -10.944 19.552 1.00 91.62 281 LEU A O 1
ATOM 2251 N N . ILE A 1 282 ? -2.520 -11.644 19.047 1.00 92.19 282 ILE A N 1
ATOM 2252 C CA . ILE A 1 282 ? -3.224 -11.000 20.174 1.00 92.19 282 ILE A CA 1
ATOM 2253 C C . ILE A 1 282 ? -3.680 -12.012 21.235 1.00 92.19 282 ILE A C 1
ATOM 2255 O O . ILE A 1 282 ? -4.332 -11.643 22.213 1.00 92.19 282 ILE A O 1
ATOM 2259 N N . GLY A 1 283 ? -3.358 -13.291 21.042 1.00 88.31 283 GLY A N 1
ATOM 2260 C CA . GLY A 1 283 ? -3.742 -14.380 21.926 1.00 88.31 283 GLY A CA 1
ATOM 2261 C C . GLY A 1 283 ? -2.918 -14.445 23.213 1.00 88.31 283 GLY A C 1
ATOM 2262 O O . GLY A 1 283 ? -1.938 -13.726 23.413 1.00 88.31 283 GLY A O 1
ATOM 2263 N N . LYS A 1 284 ? -3.312 -15.373 24.093 1.00 85.25 284 LYS A N 1
ATOM 2264 C CA . LYS A 1 284 ? -2.608 -15.684 25.353 1.00 85.25 284 LYS A CA 1
ATOM 2265 C C . LYS A 1 284 ? -1.408 -16.633 25.176 1.00 85.25 284 LYS A C 1
ATOM 2267 O O . LYS A 1 284 ? -0.893 -17.115 26.179 1.00 85.25 284 LYS A O 1
ATOM 2272 N N . GLY A 1 285 ? -1.012 -16.922 23.936 1.00 84.19 285 GLY A N 1
ATOM 2273 C CA . GLY A 1 285 ? 0.122 -17.792 23.624 1.00 84.19 285 GLY A CA 1
ATOM 2274 C C . GLY A 1 285 ? 1.465 -17.221 24.081 1.00 84.19 285 GLY A C 1
ATOM 2275 O O . GLY A 1 285 ? 1.557 -16.045 24.465 1.00 84.19 285 GLY A O 1
ATOM 2276 N N . THR A 1 286 ? 2.501 -18.055 24.035 1.00 88.94 286 THR A N 1
ATOM 2277 C CA . THR A 1 286 ? 3.874 -17.646 24.358 1.00 88.94 286 THR A CA 1
ATOM 2278 C C . THR A 1 286 ? 4.417 -16.680 23.303 1.00 88.94 286 THR A C 1
ATOM 2280 O O . THR A 1 286 ? 3.883 -16.544 22.200 1.00 88.94 286 THR A O 1
ATOM 2283 N N . GLU A 1 287 ? 5.493 -15.968 23.632 1.00 86.50 287 GLU A N 1
ATOM 2284 C CA . GLU A 1 287 ? 6.148 -15.091 22.655 1.00 86.50 287 GLU A CA 1
ATOM 2285 C C . GLU A 1 287 ? 6.795 -15.884 21.508 1.00 86.50 287 GLU A C 1
ATOM 2287 O O . GLU A 1 287 ? 6.876 -15.365 20.397 1.00 86.50 287 GLU A O 1
ATOM 2292 N N . GLU A 1 288 ? 7.190 -17.143 21.735 1.00 87.25 288 GLU A N 1
ATOM 2293 C CA . GLU A 1 288 ? 7.719 -18.028 20.687 1.00 87.25 288 GLU A CA 1
ATOM 2294 C C . GLU A 1 288 ? 6.630 -18.418 19.681 1.00 87.25 288 GLU A C 1
ATOM 2296 O O . GLU A 1 288 ? 6.852 -18.315 18.477 1.00 87.25 288 GLU A O 1
ATOM 2301 N N . GLU A 1 289 ? 5.432 -18.776 20.158 1.00 87.75 289 GLU A N 1
ATOM 2302 C CA . GLU A 1 289 ? 4.278 -19.078 19.297 1.00 87.75 289 GLU A CA 1
ATOM 2303 C C . GLU A 1 289 ? 3.904 -17.864 18.434 1.00 87.75 289 GLU A C 1
ATOM 2305 O O . GLU A 1 289 ? 3.681 -17.974 17.228 1.00 87.75 289 GLU A O 1
ATOM 2310 N N . LYS A 1 290 ? 3.895 -16.665 19.029 1.00 89.81 290 LYS A N 1
ATOM 2311 C CA . LYS A 1 290 ? 3.636 -15.421 18.2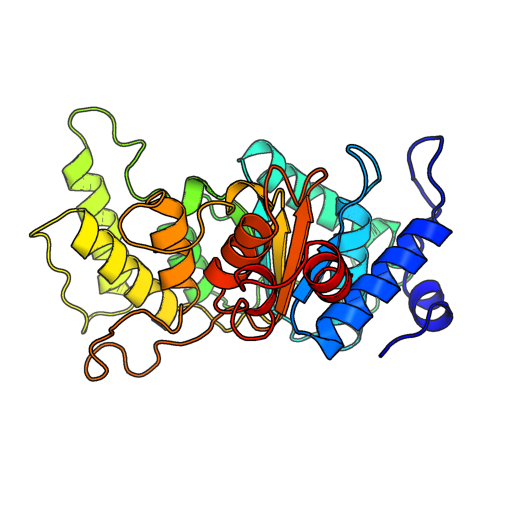86 1.00 89.81 290 LYS A CA 1
ATOM 2312 C C . LYS A 1 290 ? 4.745 -15.104 17.287 1.00 89.81 290 LYS A C 1
ATOM 2314 O O . LYS A 1 290 ? 4.457 -14.586 16.208 1.00 89.81 290 LYS A O 1
ATOM 2319 N N . GLN A 1 291 ? 5.998 -15.409 17.627 1.00 87.88 291 GLN A N 1
ATOM 2320 C CA . GLN A 1 291 ? 7.127 -15.241 16.719 1.00 87.88 291 GLN A CA 1
ATOM 2321 C C . GLN A 1 291 ? 7.020 -16.173 15.511 1.00 87.88 291 GLN A C 1
ATOM 2323 O O . GLN A 1 291 ? 7.344 -15.751 14.405 1.00 87.88 291 GLN A O 1
ATOM 2328 N N . GLU A 1 292 ? 6.572 -17.412 15.707 1.00 89.44 292 GLU A N 1
ATOM 2329 C CA . GLU A 1 292 ? 6.354 -18.365 14.618 1.00 89.44 292 GLU A CA 1
ATOM 2330 C C . GLU A 1 292 ? 5.271 -17.872 13.654 1.00 89.44 292 GLU A C 1
ATOM 2332 O O . GLU A 1 292 ? 5.487 -17.874 12.449 1.00 89.44 292 GLU A O 1
ATOM 2337 N N . VAL A 1 293 ? 4.160 -17.345 14.177 1.00 88.62 293 VAL A N 1
ATOM 2338 C CA . VAL A 1 293 ? 3.076 -16.760 13.364 1.00 88.62 293 VAL A CA 1
ATOM 2339 C C . VAL A 1 293 ? 3.525 -15.510 12.597 1.00 88.62 293 VAL A C 1
ATOM 2341 O O . VAL A 1 293 ? 2.998 -15.212 11.527 1.00 88.62 293 VAL A O 1
ATOM 2344 N N . ALA A 1 294 ? 4.472 -14.747 13.147 1.00 85.69 294 ALA A N 1
ATOM 2345 C CA . ALA A 1 294 ? 4.984 -13.531 12.523 1.00 85.69 294 ALA A CA 1
ATOM 2346 C C . ALA A 1 294 ? 6.037 -13.777 11.423 1.00 85.69 294 ALA A C 1
ATOM 2348 O O . ALA A 1 294 ? 6.361 -12.830 10.702 1.00 85.69 294 ALA A O 1
ATOM 2349 N N . ARG A 1 295 ? 6.599 -14.990 11.324 1.00 82.38 295 ARG A N 1
ATOM 2350 C CA . ARG A 1 295 ? 7.611 -15.374 10.323 1.00 82.38 295 ARG A CA 1
ATOM 2351 C C . ARG A 1 295 ? 6.974 -15.869 9.027 1.00 82.38 295 ARG A C 1
ATOM 2353 O O . ARG A 1 295 ? 7.557 -15.563 7.962 1.00 82.38 295 ARG A O 1
#

Foldseek 3Di:
DDDLVVLVVFWDQPFDQDPPADSSVLSVLLVVQLVCCVVQLEDEDQAAPSRPVLLSVLSNVSVVQLVVLQAEEEEEAADDVVLVVSQVVLLVCQQGIGPDCSCRQAHPVSGGNAAEDEDAALLSVLVVLVVPLRHHYGYYLCNLVQPPPDDPPCSVVSLVVLQVSLCVVQVVDDADPPDPLSNLLSSLLSLLVSHAQHLEYEYEALLVQLQAEDDPDDSSLPSLLSNQQQPPDDDDCVRRVPRHGRRSHYYYYHNPCDDDFLSSVLRSCNSRPSSPVLCVRVDPDDPVSSVVSND

pLDDT: mean 90.13, std 11.22, range [37.19, 98.81]

Sequence (295 aa):
MIDIEAARNLLDLQGRLPAGFNAEDQLTGAVAAHNMLQRHGVAYVADEVGLGKTYVALAVVALMRHFNPGMRVLYIAPKENLQRKWIAETRKFVRNNVRFADLRVRGADDRPLRELVKCDNLRELMREVVLDPDRDFYLRLTSFSIAQYARKGGDGDLWRAYRKAAETHLPWLKFSLRSKEEFKDEFAKALNLLLPEFDLVVMDEGHNLKHGFGEQVATRNRVLGIAMGHPDLSVDRSLFKHYGPRAGKVLFLSATPLEGSYAQLWNQLDVFGKGGAFKELIGKGTEEEKQEVAR

Solvent-accessible surface area (backbone atoms only — not comparable to full-atom values): 15863 Å² total; per-residue (Å²): 130,72,58,67,66,64,48,54,72,46,38,40,59,68,82,77,57,65,94,94,61,62,37,66,58,41,51,50,49,17,42,50,40,44,40,35,32,72,74,68,32,40,32,73,51,57,55,59,85,85,71,46,62,68,57,27,50,51,45,28,50,43,58,52,22,63,80,34,63,85,60,22,39,38,37,34,21,66,41,69,71,52,34,55,45,52,56,54,48,50,45,49,42,32,50,66,22,39,72,58,64,71,71,40,45,15,24,92,83,47,37,51,59,53,56,80,43,81,25,79,34,60,67,51,42,55,52,48,36,73,76,46,62,75,38,32,40,35,30,26,51,64,25,39,41,81,73,80,78,54,57,95,89,48,53,70,61,53,54,50,51,52,49,50,54,49,37,72,80,38,71,87,60,80,82,61,81,88,41,76,65,58,33,47,51,52,50,17,46,55,45,22,62,63,54,60,67,20,53,32,30,39,34,41,53,37,46,83,34,38,76,20,58,59,86,94,35,62,66,32,39,31,31,46,11,41,32,26,21,30,77,87,60,89,67,63,54,91,84,46,66,72,61,41,69,26,49,62,18,40,42,32,30,22,59,54,57,64,88,86,46,54,42,29,43,31,21,38,37,33,26,56,53,55,25,80,88,44,53,60,34,69,44,92,62,55,73,66,60,34,49,60,75,72,106

Radius of gyration: 19.46 Å; Cα contacts (8 Å, |Δi|>4): 500; chains: 1; bounding box: 58×49×51 Å

Nearest PDB structures (foldseek):
  7xwy-assembly1_A  TM=5.766E-01  e=2.345E-06  Schizosaccharomyces pombe 972h-
  9b1d-assembly1_A  TM=7.101E-01  e=1.015E-04  Saccharomyces cerevisiae W303
  8x1c-assembly1_I  TM=6.573E-01  e=1.015E-04  Homo sapiens
  6eg3-assembly1_A  TM=6.052E-01  e=5.568E-05  Escherichia coli O157:H7
  6eg2-assembly1_A-2  TM=5.889E-01  e=7.316E-05  Escherichia coli O157:H7

Mean predicted aligned error: 5.35 Å

Secondary structure (DSSP, 8-state):
---HHHHHHHB--STTPPTT--HHHHHHHHHHHHHHHHHHSEEEE-PPTTS-HHHHHHHHHHHHHHH-TT--EEEEESSHHHHHHHHHHHHHHHHHHB-S--SSSB-TTSSBSS-EEE-SSHHHHHHHHHH-TTSEEEEEGGGG-TTTT--TT-HHHHHHHHHHHHHHH-TTPPPP-S-HHHHHHHHHHHHHHHSPPEEEEEEETGGGGTT-SSSSS-HHHHHHHHHHT-TT----TTT-TT----EEEEEEE-S-S-SS-HHHHHHHHHTTT-GGGGGGGGSS--HHHHHHHH-